Protein AF-A0A0N0DHB9-F1 (afdb_monomer)

Organism: Fusarium langsethiae (NCBI:txid179993)

Sequence (306 aa):
MSFEGLQERLTALQETTIQLKELIDRLGTLKFQPGSVPLSTDEESSESGELSAEITSTLRDGEEEHELLQEEVEFLRGAEHDKARLKEGAEKIGKELEGCRLSFRKARLAAKHSLAQAQRRERELLLTSFSQPASENNSLYPDDEKANRPQRHHHHHPQQQQSSLTEEDQQTVGASANVTNALQRTHDLIQAELARSEFAHETLTESSAALKQLNESYTDLDSMLASSKDLLGTLLRSQKSDTWYLQTAFYMLGVTLGWLLFRRLLYGPMWWLVWLPLRLMFGLGTSAGSVVMHAGSGSGKVEEAG

Mean predicted aligned error: 22.12 Å

Structure (mmCIF, N/CA/C/O backbone):
data_AF-A0A0N0DHB9-F1
#
_entry.id   AF-A0A0N0DHB9-F1
#
loop_
_atom_site.group_PDB
_atom_site.id
_atom_site.type_symbol
_atom_site.label_atom_id
_atom_site.label_alt_id
_atom_site.label_comp_id
_atom_site.label_asym_id
_atom_site.label_entity_id
_atom_site.label_seq_id
_atom_site.pdbx_PDB_ins_code
_atom_site.Cartn_x
_atom_site.Cartn_y
_atom_site.Cartn_z
_atom_site.occupancy
_atom_site.B_iso_or_equiv
_atom_site.auth_seq_id
_atom_site.auth_comp_id
_atom_site.auth_asym_id
_atom_site.auth_atom_id
_atom_site.pdbx_PDB_model_num
ATOM 1 N N . MET A 1 1 ? 28.387 4.402 -15.880 1.00 60.59 1 MET A N 1
ATOM 2 C CA . MET A 1 1 ? 28.149 3.198 -15.062 1.00 60.59 1 MET A CA 1
ATOM 3 C C . MET A 1 1 ? 28.661 1.992 -15.830 1.00 60.59 1 MET A C 1
ATOM 5 O O . MET A 1 1 ? 28.456 1.947 -17.040 1.00 60.59 1 MET A O 1
ATOM 9 N N . SER A 1 2 ? 29.388 1.083 -15.181 1.00 79.94 2 SER A N 1
ATOM 10 C CA . SER A 1 2 ? 29.765 -0.200 -15.786 1.00 79.94 2 SER A CA 1
ATOM 11 C C . SER A 1 2 ? 28.549 -1.130 -15.819 1.00 79.94 2 SER A C 1
ATOM 13 O O . SER A 1 2 ? 27.649 -1.016 -14.991 1.00 79.94 2 SER A O 1
ATOM 15 N N . PHE A 1 3 ? 28.525 -2.052 -16.781 1.00 83.00 3 PHE A N 1
ATOM 16 C CA . PHE A 1 3 ? 27.493 -3.087 -16.887 1.00 83.00 3 PHE A CA 1
ATOM 17 C C . PHE A 1 3 ? 27.378 -3.931 -15.603 1.00 83.00 3 PHE A C 1
ATOM 19 O O . PHE A 1 3 ? 26.275 -4.204 -15.142 1.00 83.00 3 PHE A O 1
ATOM 26 N N . GLU A 1 4 ? 28.516 -4.262 -14.985 1.00 85.25 4 GLU A N 1
ATOM 27 C CA . GLU A 1 4 ? 28.583 -5.047 -13.745 1.00 85.25 4 GLU A CA 1
ATOM 28 C C . GLU A 1 4 ? 27.850 -4.372 -12.577 1.00 85.25 4 GLU A C 1
ATOM 30 O O . GLU A 1 4 ? 27.098 -5.036 -11.871 1.00 85.25 4 GLU A O 1
ATOM 35 N N . GLY A 1 5 ? 27.981 -3.049 -12.421 1.00 85.81 5 GLY A N 1
ATOM 36 C CA . GLY A 1 5 ? 27.294 -2.322 -11.347 1.00 85.81 5 GLY A CA 1
ATOM 37 C C . GLY A 1 5 ? 25.771 -2.290 -11.515 1.00 85.81 5 GLY A C 1
ATOM 38 O O . GLY A 1 5 ? 25.036 -2.298 -10.534 1.00 85.81 5 GLY A O 1
ATOM 39 N N . LEU A 1 6 ? 25.277 -2.304 -12.757 1.00 87.62 6 LEU A N 1
ATOM 40 C CA . LEU A 1 6 ? 23.838 -2.394 -13.024 1.00 87.62 6 LEU A CA 1
ATOM 41 C C . LEU A 1 6 ? 23.302 -3.806 -12.796 1.00 87.62 6 LEU A C 1
ATOM 43 O O . LEU A 1 6 ? 22.177 -3.973 -12.336 1.00 87.62 6 LEU A O 1
ATOM 47 N N . GLN A 1 7 ? 24.109 -4.823 -13.094 1.00 89.00 7 GLN A N 1
ATOM 48 C CA . GLN A 1 7 ? 23.758 -6.201 -12.788 1.00 89.00 7 GLN A CA 1
ATOM 49 C C . GLN A 1 7 ? 23.696 -6.438 -11.272 1.00 89.00 7 GLN A C 1
ATOM 51 O O . GLN A 1 7 ? 22.768 -7.093 -10.809 1.00 89.00 7 GLN A O 1
ATOM 56 N N . GLU A 1 8 ? 24.621 -5.858 -10.505 1.00 91.81 8 GLU A N 1
ATOM 57 C CA . GLU A 1 8 ? 24.610 -5.905 -9.038 1.00 91.81 8 GLU A CA 1
ATOM 58 C C . GLU A 1 8 ? 23.356 -5.233 -8.454 1.00 91.81 8 GLU A C 1
ATOM 60 O O . GLU A 1 8 ? 22.658 -5.837 -7.637 1.00 91.81 8 GLU A O 1
ATOM 65 N N . ARG A 1 9 ? 22.991 -4.040 -8.943 1.00 90.38 9 ARG A N 1
ATOM 66 C CA . ARG A 1 9 ? 21.741 -3.360 -8.552 1.00 90.38 9 ARG A CA 1
ATOM 67 C C . ARG A 1 9 ? 20.493 -4.160 -8.908 1.00 90.38 9 ARG A C 1
ATOM 69 O O . ARG A 1 9 ? 19.587 -4.274 -8.095 1.00 90.38 9 ARG A O 1
ATOM 76 N N . LEU A 1 10 ? 20.457 -4.780 -10.089 1.00 91.25 10 LEU A N 1
ATOM 77 C CA . LEU A 1 10 ? 19.355 -5.664 -10.472 1.00 91.25 10 LEU A CA 1
ATOM 78 C C . LEU A 1 10 ? 19.234 -6.841 -9.495 1.00 91.25 10 LEU A C 1
ATOM 80 O O . LEU A 1 10 ? 18.129 -7.171 -9.070 1.00 91.25 10 LEU A O 1
ATOM 84 N N . THR A 1 11 ? 20.354 -7.461 -9.110 1.00 92.88 11 THR A N 1
ATOM 85 C CA . THR A 1 11 ? 20.333 -8.558 -8.132 1.00 92.88 11 THR A CA 1
ATOM 86 C C . THR A 1 11 ? 19.913 -8.100 -6.739 1.00 92.88 11 THR A C 1
ATOM 88 O O . THR A 1 11 ? 19.136 -8.805 -6.099 1.00 92.88 11 THR A O 1
ATOM 91 N N . ALA A 1 12 ? 20.345 -6.913 -6.303 1.00 92.50 12 ALA A N 1
ATOM 92 C CA . ALA A 1 12 ? 19.915 -6.319 -5.041 1.00 92.50 12 ALA A CA 1
ATOM 93 C C . ALA A 1 12 ? 18.401 -6.055 -5.047 1.00 92.50 12 ALA A C 1
ATOM 95 O O . ALA A 1 12 ? 17.6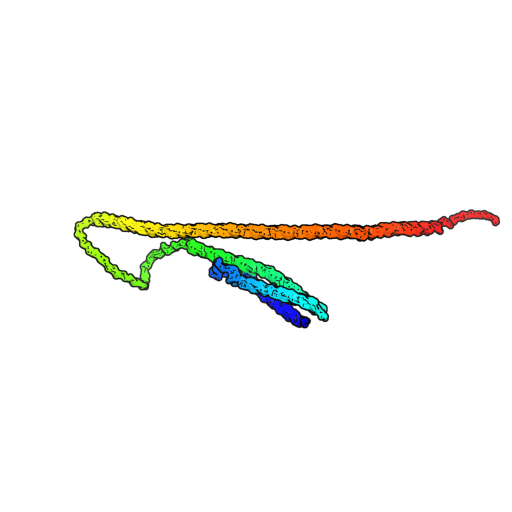94 -6.498 -4.146 1.00 92.50 12 ALA A O 1
ATOM 96 N N . LEU A 1 13 ? 17.876 -5.454 -6.118 1.00 92.06 13 LEU A N 1
ATOM 97 C CA . LEU A 1 13 ? 16.444 -5.207 -6.284 1.00 92.06 13 LEU A CA 1
ATOM 98 C C . LEU A 1 13 ? 15.623 -6.508 -6.351 1.00 92.06 13 LEU A C 1
ATOM 100 O O . LEU A 1 13 ? 14.488 -6.592 -5.876 1.00 92.06 13 LEU A O 1
ATOM 104 N N . GLN A 1 14 ? 16.187 -7.566 -6.933 1.00 94.38 14 GLN A N 1
ATOM 105 C CA . GLN A 1 14 ? 15.560 -8.883 -6.916 1.00 94.38 14 GLN A CA 1
ATOM 106 C C . GLN A 1 14 ? 15.496 -9.453 -5.489 1.00 94.38 14 GLN A C 1
ATOM 108 O O . GLN A 1 14 ? 14.479 -10.040 -5.114 1.00 94.38 14 GLN A O 1
ATOM 113 N N . GLU A 1 15 ? 16.551 -9.286 -4.693 1.00 93.94 15 GLU A N 1
ATOM 114 C CA . GLU A 1 15 ? 16.588 -9.716 -3.295 1.00 93.94 15 GLU A CA 1
ATOM 115 C C . GLU A 1 15 ? 15.568 -8.952 -2.440 1.00 93.94 15 GLU A C 1
ATOM 117 O O . GLU A 1 15 ? 14.778 -9.582 -1.731 1.00 93.94 15 GLU A O 1
ATOM 122 N N . THR A 1 16 ? 15.490 -7.625 -2.577 1.00 92.94 16 THR A N 1
ATOM 123 C CA . THR A 1 16 ? 14.485 -6.810 -1.869 1.00 92.94 16 THR A CA 1
ATOM 124 C C . THR A 1 16 ? 13.062 -7.204 -2.268 1.00 92.94 16 THR A C 1
ATOM 126 O O . THR A 1 16 ? 12.185 -7.313 -1.413 1.00 92.94 16 THR A O 1
ATOM 129 N N . THR A 1 17 ? 12.825 -7.539 -3.541 1.00 93.62 17 THR A N 1
ATOM 130 C CA . THR A 1 17 ? 11.521 -8.038 -4.015 1.00 93.62 17 THR A CA 1
ATOM 131 C C . THR A 1 17 ? 11.148 -9.391 -3.390 1.00 93.62 17 THR A C 1
ATOM 133 O O . THR A 1 17 ? 9.967 -9.662 -3.158 1.00 93.62 17 THR A O 1
ATOM 136 N N . ILE A 1 18 ? 12.122 -10.263 -3.102 1.00 94.56 18 ILE A N 1
ATOM 137 C CA . ILE A 1 18 ? 11.884 -11.537 -2.402 1.00 94.56 18 ILE A CA 1
ATOM 138 C C . ILE A 1 18 ? 11.525 -11.278 -0.936 1.00 94.56 18 ILE A C 1
ATOM 140 O O . ILE A 1 18 ? 10.516 -11.805 -0.466 1.00 94.56 18 ILE A O 1
ATOM 144 N N . GLN A 1 19 ? 12.292 -10.427 -0.250 1.00 93.12 19 GLN A N 1
ATOM 145 C CA . GLN A 1 19 ? 12.015 -10.026 1.134 1.00 93.12 19 GLN A CA 1
ATOM 146 C C . GLN A 1 19 ? 10.621 -9.388 1.257 1.00 93.12 19 GLN A C 1
ATOM 148 O O . GLN A 1 19 ? 9.842 -9.735 2.143 1.00 93.12 19 GLN A O 1
ATOM 153 N N . LEU A 1 20 ? 10.245 -8.535 0.300 1.00 94.06 20 LEU A N 1
ATOM 154 C CA . LEU A 1 20 ? 8.924 -7.914 0.239 1.00 94.06 20 LEU A CA 1
ATOM 155 C C . LEU A 1 20 ? 7.795 -8.952 0.147 1.00 94.06 20 LEU A C 1
ATOM 157 O O . LEU A 1 20 ? 6.774 -8.823 0.823 1.00 94.06 20 LEU A O 1
ATOM 161 N N . LYS A 1 21 ? 7.965 -10.003 -0.666 1.00 94.31 21 LYS A N 1
ATOM 162 C CA . LYS A 1 21 ? 6.975 -11.089 -0.783 1.00 94.31 21 LYS A CA 1
ATOM 163 C C . LYS A 1 21 ? 6.808 -11.846 0.533 1.00 94.31 21 LYS A C 1
ATOM 165 O O . LYS A 1 21 ? 5.677 -12.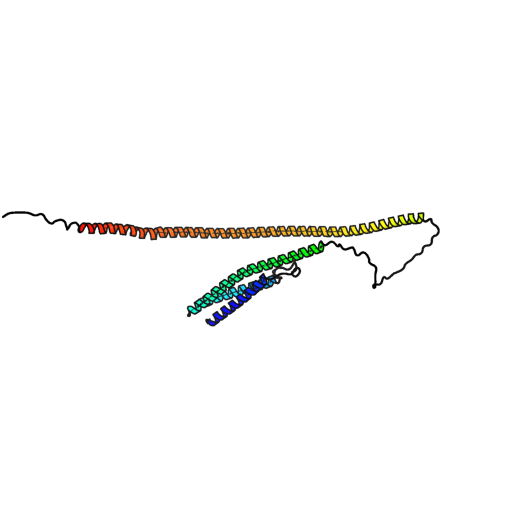175 0.885 1.00 94.31 21 LYS A O 1
ATOM 170 N N . GLU A 1 22 ? 7.898 -12.095 1.254 1.00 94.81 22 GLU A N 1
ATOM 171 C CA . GLU A 1 22 ? 7.863 -12.742 2.569 1.00 94.81 22 GLU A CA 1
ATOM 172 C C . GLU A 1 22 ? 7.115 -11.884 3.599 1.00 94.81 22 GLU A C 1
ATOM 174 O O . GLU A 1 22 ? 6.225 -12.384 4.287 1.00 94.81 22 GLU A O 1
ATOM 179 N N . LEU A 1 23 ? 7.396 -10.578 3.652 1.00 92.94 23 LEU A N 1
ATOM 180 C CA . LEU A 1 23 ? 6.681 -9.651 4.533 1.00 92.94 23 LEU A CA 1
ATOM 181 C C . LEU A 1 23 ? 5.181 -9.593 4.209 1.00 92.94 23 LEU A C 1
ATOM 183 O O . LEU A 1 23 ? 4.345 -9.608 5.116 1.00 92.94 23 LEU A O 1
ATOM 187 N N . ILE A 1 24 ? 4.817 -9.580 2.923 1.00 93.88 24 ILE A N 1
ATOM 188 C CA . ILE A 1 24 ? 3.414 -9.601 2.487 1.00 93.88 24 ILE A CA 1
ATOM 189 C C . ILE A 1 24 ? 2.718 -10.900 2.912 1.00 93.88 24 ILE A C 1
ATOM 191 O O . ILE A 1 24 ? 1.576 -10.853 3.379 1.00 93.88 24 ILE A O 1
ATOM 195 N N . ASP A 1 25 ? 3.377 -12.051 2.770 1.00 94.44 25 ASP A N 1
ATOM 196 C CA . ASP A 1 25 ? 2.813 -13.336 3.194 1.00 94.44 25 ASP A CA 1
ATOM 197 C C . ASP A 1 25 ? 2.664 -13.408 4.720 1.00 94.44 25 ASP A C 1
ATOM 199 O O . ASP A 1 25 ? 1.623 -13.827 5.235 1.00 94.44 25 ASP A O 1
ATOM 203 N N . ARG A 1 26 ? 3.644 -12.878 5.460 1.00 93.38 26 ARG A N 1
ATOM 204 C CA . ARG A 1 26 ? 3.574 -12.736 6.917 1.00 93.38 26 ARG A CA 1
ATOM 205 C C . ARG A 1 26 ? 2.403 -11.853 7.349 1.00 93.38 26 ARG A C 1
ATOM 207 O O . ARG A 1 26 ? 1.680 -12.217 8.274 1.00 93.38 26 ARG A O 1
ATOM 214 N N . LEU A 1 27 ? 2.164 -10.733 6.665 1.00 91.19 27 LEU A N 1
ATOM 215 C CA . LEU A 1 27 ? 1.010 -9.871 6.936 1.00 91.19 27 LEU A CA 1
ATOM 216 C C . LEU A 1 27 ? -0.311 -10.595 6.635 1.00 91.19 27 LEU A C 1
ATOM 218 O O . LEU A 1 27 ? -1.271 -10.480 7.394 1.00 91.19 27 LEU A O 1
ATOM 222 N N . GLY A 1 28 ? -0.366 -11.359 5.542 1.00 89.50 28 GLY A N 1
ATOM 223 C CA . GLY A 1 28 ? -1.562 -12.100 5.139 1.00 89.50 28 GLY A CA 1
ATOM 224 C C . GLY A 1 28 ? -1.894 -13.291 6.045 1.00 89.50 28 GLY A C 1
ATOM 225 O O . GLY A 1 28 ? -3.068 -13.629 6.207 1.00 89.50 28 GLY A O 1
ATOM 226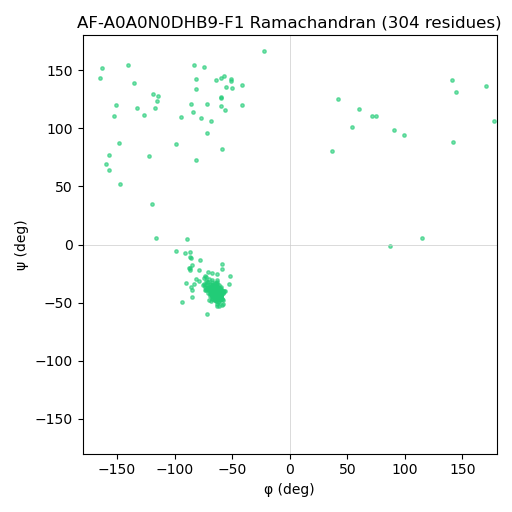 N N . THR A 1 29 ? -0.883 -13.914 6.651 1.00 90.94 29 THR A N 1
ATOM 227 C CA . THR A 1 29 ? -1.032 -15.059 7.566 1.00 90.94 29 THR A CA 1
ATOM 228 C C . THR A 1 29 ? -1.183 -14.656 9.036 1.00 90.94 29 THR A C 1
ATOM 230 O O . THR A 1 29 ? -1.504 -15.510 9.870 1.00 90.94 29 THR A O 1
ATOM 233 N N . LEU A 1 30 ? -1.025 -13.367 9.357 1.00 86.00 30 LEU A N 1
ATOM 234 C CA . LEU A 1 30 ? -1.138 -12.822 10.707 1.00 86.00 30 LEU A CA 1
ATOM 235 C C . LEU A 1 30 ? -2.537 -13.074 11.303 1.00 86.00 30 LEU A C 1
ATOM 237 O O . LEU A 1 30 ? -3.568 -12.608 10.798 1.00 86.00 30 LEU A O 1
ATOM 241 N N . LYS A 1 31 ? -2.576 -13.815 12.416 1.00 83.25 31 LYS A N 1
ATOM 242 C CA . LYS A 1 31 ? -3.792 -14.080 13.191 1.00 83.25 31 LYS A CA 1
ATOM 243 C C . LYS A 1 31 ? -3.679 -13.451 14.568 1.00 83.25 31 LYS A C 1
ATOM 245 O O . LYS A 1 31 ? -2.789 -13.795 15.336 1.00 83.25 31 LYS A O 1
ATOM 250 N N . PHE A 1 32 ? -4.642 -12.602 14.893 1.00 81.38 32 PHE A N 1
ATOM 251 C CA . PHE A 1 32 ? -4.758 -11.998 16.212 1.00 81.38 32 PHE A CA 1
ATOM 252 C C . PHE A 1 32 ? -5.429 -12.964 17.187 1.00 81.38 32 PHE A C 1
ATOM 254 O O . PHE A 1 32 ? -6.451 -13.580 16.861 1.00 81.38 32 PHE A O 1
ATOM 261 N N . GLN A 1 33 ? -4.851 -13.105 18.379 1.00 75.50 33 GLN A N 1
ATOM 262 C CA . GLN A 1 33 ? -5.479 -13.847 19.468 1.00 75.50 33 GLN A CA 1
ATOM 263 C C . GLN A 1 33 ? -6.500 -12.937 20.173 1.00 75.50 33 GLN A C 1
ATOM 265 O O . GLN A 1 33 ? -6.266 -11.735 20.303 1.00 75.50 33 GLN A O 1
ATOM 270 N N . PRO A 1 34 ? -7.657 -13.466 20.609 1.00 62.88 34 PRO A N 1
ATOM 271 C CA . PRO A 1 34 ? -8.627 -12.668 21.356 1.00 62.88 34 PRO A CA 1
ATOM 272 C C . PRO A 1 34 ? -7.973 -12.128 22.640 1.00 62.88 34 PRO A C 1
ATOM 274 O O . PRO A 1 34 ? -7.378 -12.898 23.392 1.00 62.88 34 PRO A O 1
ATOM 277 N N . GLY A 1 35 ? -8.052 -10.811 22.860 1.00 62.88 35 GLY A N 1
ATOM 278 C CA . GLY A 1 35 ? -7.430 -10.122 23.997 1.00 62.88 35 GLY A CA 1
ATOM 279 C C . GLY A 1 35 ? -5.972 -9.673 23.805 1.00 62.88 35 GLY A C 1
ATOM 280 O O . GLY A 1 35 ? -5.425 -9.051 24.711 1.00 62.88 35 GLY A O 1
ATOM 281 N N . SER A 1 36 ? -5.326 -9.941 22.658 1.00 64.81 36 SER A N 1
ATOM 282 C CA . SER A 1 36 ? -3.961 -9.447 22.376 1.00 64.81 36 SER A CA 1
ATOM 283 C C . SER A 1 36 ? -3.925 -8.037 21.775 1.00 64.81 36 SER A C 1
ATOM 285 O O . SER A 1 36 ? -2.857 -7.443 21.677 1.00 64.81 36 SER A O 1
ATOM 287 N N . VAL A 1 37 ? -5.076 -7.509 21.352 1.00 60.53 37 VAL A N 1
ATOM 288 C CA . VAL A 1 37 ? -5.210 -6.179 20.745 1.00 60.53 37 VAL A CA 1
ATOM 289 C C . VAL A 1 37 ? -6.279 -5.411 21.523 1.00 60.53 37 VAL A C 1
ATOM 291 O O . VAL A 1 37 ? -7.445 -5.799 21.455 1.00 60.53 37 VAL A O 1
ATOM 294 N N . PRO A 1 38 ? -5.918 -4.353 22.269 1.00 60.50 38 PRO A N 1
ATOM 295 C CA . PRO A 1 38 ? -6.886 -3.496 22.945 1.00 60.50 38 PRO A CA 1
ATOM 296 C C . PRO A 1 38 ? -7.986 -3.018 21.984 1.00 60.50 38 PRO A C 1
ATOM 298 O O . PRO A 1 38 ? -7.707 -2.632 20.850 1.00 60.50 38 PRO A O 1
ATOM 301 N N . LEU A 1 39 ? -9.248 -2.954 22.424 1.00 58.78 39 LEU A N 1
ATOM 302 C CA . LEU A 1 39 ? -10.328 -2.410 21.579 1.00 58.78 39 LEU A CA 1
ATOM 303 C C . LEU A 1 39 ? -10.087 -0.951 21.136 1.00 58.78 39 LEU A C 1
ATOM 305 O O . LEU A 1 39 ? -10.731 -0.493 20.195 1.00 58.78 39 LEU A O 1
ATOM 309 N N . SER A 1 40 ? -9.175 -0.247 21.811 1.00 57.91 40 SER A N 1
ATOM 310 C CA . SER A 1 40 ? -8.810 1.150 21.570 1.00 57.91 40 SER A CA 1
ATOM 311 C C . SER A 1 40 ? -7.536 1.337 20.742 1.00 57.91 40 SER A C 1
ATOM 313 O O . SER A 1 40 ? -7.188 2.480 20.466 1.00 57.91 40 SER A O 1
ATOM 315 N N . THR A 1 41 ? -6.791 0.276 20.403 1.00 58.72 41 THR A N 1
ATOM 316 C CA . THR A 1 41 ? -5.583 0.446 19.580 1.00 58.72 41 THR A CA 1
ATOM 317 C C . THR A 1 41 ? -5.973 0.788 18.153 1.00 58.72 41 THR A C 1
ATOM 319 O O . THR A 1 41 ? -6.644 0.003 17.479 1.00 58.72 41 THR A O 1
ATOM 322 N N . ASP A 1 42 ? -5.512 1.949 17.697 1.00 62.94 42 ASP A N 1
ATOM 323 C CA . ASP A 1 42 ? -5.556 2.324 16.293 1.00 62.94 42 ASP A CA 1
ATOM 324 C C . ASP A 1 42 ? -4.817 1.271 15.456 1.00 62.94 42 ASP A C 1
ATOM 326 O O . ASP A 1 42 ? -3.810 0.696 15.885 1.00 62.94 42 ASP A O 1
ATOM 330 N N . GLU A 1 43 ? -5.305 1.004 14.242 1.00 64.06 43 GLU A N 1
ATOM 331 C CA . GLU A 1 43 ? -4.720 -0.029 13.371 1.00 64.06 43 GLU A CA 1
ATOM 332 C C . GLU A 1 43 ? -3.237 0.216 13.049 1.00 64.06 43 GLU A C 1
ATOM 334 O O . GLU A 1 43 ? -2.521 -0.723 12.708 1.00 64.06 43 GLU A O 1
ATOM 339 N N . GLU A 1 44 ? -2.781 1.461 13.184 1.00 65.31 44 GLU A N 1
ATOM 340 C CA . GLU A 1 44 ? -1.398 1.902 12.990 1.00 65.31 44 GLU A CA 1
ATOM 341 C C . GLU A 1 44 ? -0.467 1.489 14.143 1.00 65.31 44 GLU A C 1
ATOM 343 O O . GLU A 1 44 ? 0.705 1.224 13.910 1.00 65.31 44 GLU A O 1
ATOM 348 N N . SER A 1 45 ? -0.999 1.343 15.362 1.00 70.00 45 SER A N 1
ATOM 349 C CA . SER A 1 45 ? -0.261 0.868 16.546 1.00 70.00 45 SER A CA 1
ATOM 350 C C . SER A 1 45 ? -0.238 -0.661 16.667 1.00 70.00 45 SER A C 1
ATOM 352 O O . SER A 1 45 ? 0.376 -1.201 17.585 1.00 70.00 45 SER A O 1
ATOM 354 N N . SER A 1 46 ? -0.971 -1.370 15.809 1.00 78.38 46 SER A N 1
ATOM 355 C CA . SER A 1 46 ? -1.013 -2.832 15.829 1.00 78.38 46 SER A CA 1
ATOM 356 C C . SER A 1 46 ? 0.185 -3.413 15.074 1.00 78.38 46 SER A C 1
ATOM 358 O O . SER A 1 46 ? 0.662 -2.806 14.119 1.00 78.38 46 SER A O 1
ATOM 360 N N . GLU A 1 47 ? 0.602 -4.639 15.402 1.00 83.25 47 GLU A N 1
ATOM 361 C CA . GLU A 1 47 ? 1.681 -5.352 14.688 1.00 83.25 47 GLU A CA 1
ATOM 362 C C . GLU A 1 47 ? 1.444 -5.408 13.162 1.00 83.25 47 GLU A C 1
ATOM 364 O O . GLU A 1 47 ? 2.375 -5.323 12.364 1.00 83.25 47 GLU A O 1
ATOM 369 N N . SER A 1 48 ? 0.181 -5.495 12.722 1.00 84.56 48 SER A N 1
ATOM 370 C CA . SER A 1 48 ? -0.171 -5.400 11.298 1.00 84.56 48 SER A CA 1
ATOM 371 C C . SER A 1 48 ? 0.065 -4.023 10.690 1.00 84.56 48 SER A C 1
ATOM 373 O O . SER A 1 48 ? 0.315 -3.936 9.489 1.00 84.56 48 SER A O 1
ATOM 375 N N . GLY A 1 49 ? -0.095 -2.959 11.477 1.00 86.62 49 GLY A N 1
ATOM 376 C CA . GLY A 1 49 ? 0.138 -1.575 11.076 1.00 86.62 49 GLY A CA 1
ATOM 377 C C . GLY A 1 49 ? 1.618 -1.319 10.845 1.00 86.62 49 GLY A C 1
ATOM 378 O O . GLY A 1 49 ? 1.981 -0.862 9.764 1.00 86.62 49 GLY A O 1
ATOM 379 N N . GLU A 1 50 ? 2.460 -1.735 11.792 1.00 88.25 50 GLU A N 1
ATOM 380 C CA . GLU A 1 50 ? 3.922 -1.667 11.679 1.00 88.25 50 GLU A CA 1
ATOM 381 C C . GLU A 1 50 ? 4.427 -2.436 10.450 1.00 88.25 50 GLU A C 1
ATOM 383 O O . GLU A 1 50 ? 5.097 -1.859 9.593 1.00 88.25 50 GLU A O 1
ATOM 388 N N . LEU A 1 51 ? 4.005 -3.698 10.286 1.00 90.00 51 LEU A N 1
ATOM 389 C CA . LEU A 1 51 ? 4.342 -4.504 9.105 1.00 90.00 51 LEU A CA 1
ATOM 390 C C . LEU A 1 51 ? 3.841 -3.858 7.806 1.00 90.00 51 LEU A C 1
ATOM 392 O O . LEU A 1 51 ? 4.516 -3.899 6.782 1.00 90.00 51 LEU A O 1
ATOM 396 N N . SER A 1 52 ? 2.654 -3.246 7.823 1.00 90.69 52 SER A N 1
ATOM 397 C CA . SER A 1 52 ? 2.121 -2.552 6.646 1.00 90.69 52 SER A CA 1
ATOM 398 C C . SER A 1 52 ? 2.920 -1.295 6.301 1.00 90.69 52 SER A C 1
ATOM 400 O O . SER A 1 52 ? 3.085 -0.999 5.116 1.00 90.69 52 SER A O 1
ATOM 402 N N . ALA A 1 53 ? 3.393 -0.553 7.304 1.00 91.38 53 ALA A N 1
ATOM 403 C CA . ALA A 1 53 ? 4.223 0.631 7.115 1.00 91.38 53 ALA A CA 1
ATOM 404 C C . ALA A 1 53 ? 5.597 0.249 6.548 1.00 91.38 53 ALA A C 1
ATOM 406 O O . ALA A 1 53 ? 6.029 0.849 5.564 1.00 91.38 53 ALA A O 1
ATOM 407 N N . GLU A 1 54 ? 6.218 -0.804 7.088 1.00 92.44 54 GLU A N 1
ATOM 408 C CA . GLU A 1 54 ? 7.480 -1.358 6.587 1.00 92.44 54 GLU A CA 1
ATOM 409 C C . GLU A 1 54 ? 7.347 -1.802 5.124 1.00 92.44 54 GLU A C 1
ATOM 411 O O . GLU A 1 54 ? 8.073 -1.305 4.267 1.00 92.44 54 GLU A O 1
ATOM 416 N N . ILE A 1 55 ? 6.337 -2.621 4.801 1.00 93.44 55 ILE A N 1
ATOM 417 C CA . ILE A 1 55 ? 6.067 -3.064 3.421 1.00 93.44 55 ILE A CA 1
ATOM 418 C C . ILE A 1 55 ? 5.852 -1.872 2.483 1.00 93.44 55 ILE A C 1
ATOM 420 O O . ILE A 1 55 ? 6.316 -1.895 1.346 1.00 93.44 55 ILE A O 1
ATOM 424 N N . THR A 1 56 ? 5.146 -0.831 2.933 1.00 93.50 56 THR A N 1
ATOM 425 C CA . THR A 1 56 ? 4.888 0.355 2.103 1.00 93.50 56 THR A CA 1
ATOM 426 C C . THR A 1 56 ? 6.173 1.140 1.837 1.00 93.50 56 THR A C 1
ATOM 428 O O . THR A 1 56 ? 6.371 1.582 0.707 1.00 93.50 56 THR A O 1
ATOM 431 N N . SER A 1 57 ? 7.051 1.284 2.838 1.00 92.69 57 SER A N 1
ATOM 432 C CA . SER A 1 57 ? 8.363 1.919 2.659 1.00 92.69 57 SER A CA 1
ATOM 433 C C . SER A 1 57 ? 9.222 1.116 1.688 1.00 92.69 57 SER A C 1
ATOM 435 O O . SER A 1 57 ? 9.643 1.656 0.673 1.00 92.69 57 SER A O 1
ATOM 437 N N . THR A 1 58 ? 9.397 -0.188 1.927 1.00 90.69 58 THR A N 1
ATOM 438 C CA . THR A 1 58 ? 10.230 -1.055 1.080 1.00 90.69 58 THR A CA 1
ATOM 439 C C . THR A 1 58 ? 9.707 -1.146 -0.354 1.00 90.69 58 THR A C 1
ATOM 441 O O . THR A 1 58 ? 10.494 -1.173 -1.295 1.00 90.69 58 THR A O 1
ATOM 444 N N . LEU A 1 59 ? 8.384 -1.167 -0.547 1.00 93.75 59 LEU A N 1
ATOM 445 C CA . LEU A 1 59 ? 7.774 -1.139 -1.876 1.00 93.75 59 LEU A CA 1
ATOM 446 C C . LEU A 1 59 ? 8.088 0.172 -2.607 1.00 93.75 59 LEU A C 1
ATOM 448 O O . LEU A 1 59 ? 8.428 0.135 -3.784 1.00 93.75 59 LEU A O 1
ATOM 452 N N . ARG A 1 60 ? 7.983 1.316 -1.921 1.00 93.44 60 ARG A N 1
ATOM 453 C CA . ARG A 1 60 ? 8.307 2.617 -2.513 1.00 93.44 60 ARG A CA 1
ATOM 454 C C . ARG A 1 60 ? 9.788 2.703 -2.871 1.00 93.44 60 ARG A C 1
ATOM 456 O O . ARG A 1 60 ? 10.107 3.059 -3.997 1.00 93.44 60 ARG A 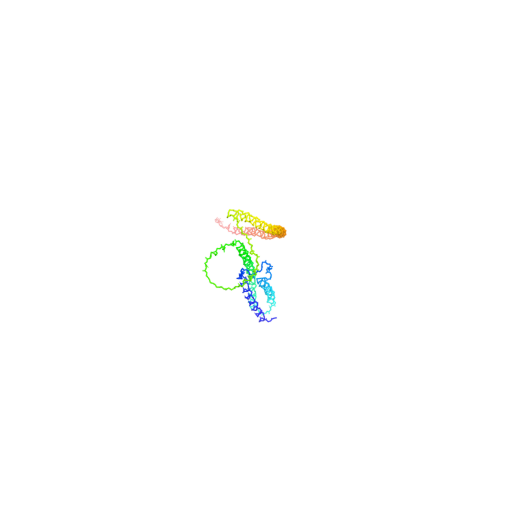O 1
ATOM 463 N N . ASP A 1 61 ? 10.662 2.329 -1.944 1.00 91.12 61 ASP A N 1
ATOM 464 C CA . ASP A 1 61 ? 12.110 2.385 -2.150 1.00 91.12 61 ASP A CA 1
ATOM 465 C C . ASP A 1 61 ? 12.533 1.451 -3.309 1.00 91.12 61 ASP A C 1
ATOM 467 O O . ASP A 1 61 ? 13.355 1.821 -4.144 1.00 91.12 61 ASP A O 1
ATOM 471 N N . GLY A 1 62 ? 11.902 0.274 -3.433 1.00 92.44 62 GLY A N 1
ATOM 472 C CA . GLY A 1 62 ? 12.109 -0.637 -4.564 1.00 92.44 62 GLY A CA 1
ATOM 473 C C . GLY A 1 62 ? 11.553 -0.124 -5.902 1.00 92.44 62 GLY A C 1
ATOM 474 O O . GLY A 1 62 ? 12.154 -0.370 -6.945 1.00 92.44 62 GLY A O 1
ATOM 475 N N . GLU A 1 63 ? 10.429 0.599 -5.903 1.00 91.94 63 GLU A N 1
ATOM 476 C CA . GLU A 1 63 ? 9.899 1.261 -7.108 1.00 91.94 63 GLU A CA 1
ATOM 477 C C . GLU A 1 63 ? 10.825 2.393 -7.584 1.00 91.94 63 GLU A C 1
ATOM 479 O O . GLU A 1 63 ? 11.105 2.486 -8.778 1.00 91.94 63 GLU A O 1
ATOM 484 N N . GLU A 1 64 ? 11.356 3.200 -6.661 1.00 93.38 64 GLU A N 1
ATOM 485 C CA . GLU A 1 64 ? 12.330 4.258 -6.966 1.00 93.38 64 GLU A CA 1
ATOM 486 C C . GLU A 1 64 ? 13.637 3.674 -7.540 1.00 93.38 64 GLU A C 1
ATOM 488 O O . GLU A 1 64 ? 14.172 4.179 -8.530 1.00 93.38 64 GLU A O 1
ATOM 493 N N . GLU A 1 65 ? 14.141 2.573 -6.969 1.00 92.00 65 GLU A N 1
ATOM 494 C CA . GLU A 1 65 ? 15.331 1.883 -7.482 1.00 92.00 65 GLU A CA 1
ATOM 495 C C . GLU A 1 65 ? 15.081 1.229 -8.852 1.00 92.00 65 GLU A C 1
ATOM 497 O O . GLU A 1 65 ? 15.960 1.250 -9.718 1.00 92.00 65 GLU A O 1
ATOM 502 N N . HIS A 1 66 ? 13.879 0.691 -9.085 1.00 94.12 66 HIS A N 1
ATOM 503 C CA . HIS A 1 66 ? 13.476 0.154 -10.386 1.00 94.12 66 HIS A CA 1
ATOM 504 C C . HIS A 1 66 ? 13.442 1.234 -11.473 1.00 94.12 66 HIS A C 1
ATOM 506 O O . HIS A 1 66 ? 13.989 1.011 -12.556 1.00 94.12 66 HIS A O 1
ATOM 512 N N . GLU A 1 67 ? 12.855 2.399 -11.179 1.00 93.12 67 GLU A N 1
ATOM 513 C CA . GLU A 1 67 ? 12.795 3.541 -12.101 1.00 93.12 67 GLU A CA 1
ATOM 514 C C . GLU A 1 67 ? 14.205 4.027 -12.458 1.00 93.12 67 GLU A C 1
ATOM 516 O O . GLU A 1 67 ? 14.548 4.129 -13.640 1.00 93.12 67 GLU A O 1
ATOM 521 N N . LEU A 1 68 ? 15.069 4.200 -11.451 1.00 90.69 68 LEU A N 1
ATOM 522 C CA . LEU A 1 68 ? 16.468 4.577 -11.653 1.00 90.69 68 LEU A CA 1
ATOM 523 C C . LEU A 1 68 ? 17.212 3.552 -12.525 1.00 90.69 68 LEU A C 1
ATOM 525 O O . LEU A 1 68 ? 17.918 3.918 -13.467 1.00 90.69 68 LEU A O 1
ATOM 529 N N . LEU A 1 69 ? 17.049 2.257 -12.235 1.00 90.56 69 LEU A N 1
ATOM 530 C CA . LEU A 1 69 ? 17.685 1.181 -12.993 1.00 90.56 69 LEU A CA 1
ATOM 531 C C . LEU A 1 69 ? 17.200 1.171 -14.450 1.00 90.56 69 LEU A C 1
ATOM 533 O O . LEU A 1 69 ? 17.999 0.965 -15.366 1.00 90.56 69 LEU A O 1
ATOM 537 N N . GLN A 1 70 ? 15.910 1.417 -14.685 1.00 91.31 70 GLN A N 1
ATOM 538 C CA . GLN A 1 70 ? 15.338 1.480 -16.025 1.00 91.31 70 GLN A CA 1
ATOM 539 C C . GLN A 1 70 ? 15.923 2.644 -16.839 1.00 91.31 70 GLN A C 1
ATOM 541 O O . GLN A 1 70 ? 16.312 2.437 -17.994 1.00 91.31 70 GLN A O 1
ATOM 546 N N . GLU A 1 71 ? 16.057 3.828 -16.237 1.00 90.25 71 GLU A N 1
ATOM 547 C CA . GLU A 1 71 ? 16.714 4.978 -16.866 1.00 90.25 71 GLU A CA 1
ATOM 548 C C . GLU A 1 71 ? 18.189 4.681 -17.169 1.00 90.25 71 GLU A C 1
ATOM 550 O O . GLU A 1 71 ? 18.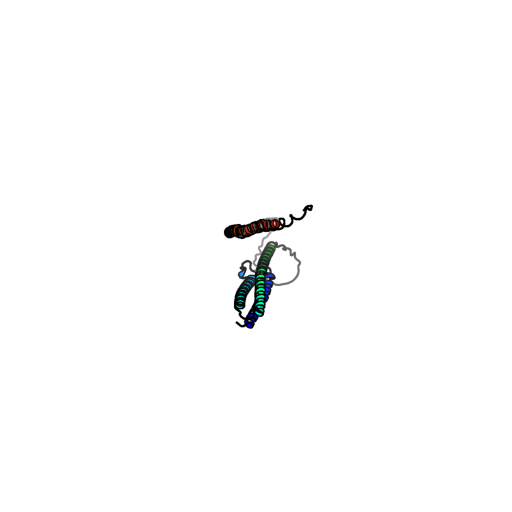653 4.855 -18.299 1.00 90.25 71 GLU A O 1
ATOM 555 N N . GLU A 1 72 ? 18.944 4.169 -16.194 1.00 88.81 72 GLU A N 1
ATOM 556 C CA . GLU A 1 72 ? 20.370 3.879 -16.365 1.00 88.81 72 GLU A CA 1
ATOM 557 C C . GLU A 1 72 ? 20.624 2.827 -17.462 1.00 88.81 72 GLU A C 1
ATOM 559 O O . GLU A 1 72 ? 21.565 2.968 -18.254 1.00 88.81 72 GLU A O 1
ATOM 564 N N . VAL A 1 73 ? 19.760 1.809 -17.570 1.00 88.56 73 VAL A N 1
ATOM 565 C CA . VAL A 1 73 ? 19.779 0.821 -18.662 1.00 88.56 73 VAL A CA 1
ATOM 566 C C . VAL A 1 73 ? 19.505 1.487 -20.011 1.00 88.56 73 VAL A C 1
ATOM 568 O O . VAL A 1 73 ? 20.135 1.133 -21.014 1.00 88.56 73 VAL A O 1
ATOM 571 N N . GLU A 1 74 ? 18.600 2.463 -20.072 1.00 86.94 74 GLU A N 1
ATOM 572 C CA . GLU A 1 74 ? 18.295 3.199 -21.298 1.00 86.94 74 GLU A CA 1
ATOM 573 C C . GLU A 1 74 ? 19.490 4.040 -21.779 1.00 86.94 74 GLU A C 1
ATOM 575 O O . GLU A 1 74 ? 19.797 4.028 -22.980 1.00 86.94 74 GLU A O 1
ATOM 580 N N . PHE A 1 75 ? 20.240 4.656 -20.859 1.00 85.81 75 PHE A N 1
ATOM 581 C CA . PHE A 1 75 ? 21.433 5.460 -21.158 1.00 85.81 75 PHE A CA 1
ATOM 582 C C . PHE A 1 75 ? 22.704 4.650 -21.468 1.00 85.81 75 PHE A C 1
ATOM 584 O O . PHE A 1 75 ? 23.665 5.210 -22.009 1.00 85.81 75 PHE A O 1
ATOM 591 N N . LEU A 1 76 ? 22.738 3.339 -21.198 1.00 82.56 76 LEU A N 1
ATOM 592 C CA . LEU A 1 76 ? 23.866 2.490 -21.594 1.00 82.56 76 LEU A CA 1
ATOM 593 C C . LEU A 1 76 ? 24.067 2.490 -23.121 1.00 82.56 76 LEU A C 1
ATOM 595 O O . LEU A 1 76 ? 23.164 2.152 -23.900 1.00 82.56 76 LEU A O 1
ATOM 599 N N . ARG A 1 77 ? 25.294 2.814 -23.550 1.00 77.50 77 ARG A N 1
ATOM 600 C CA . ARG A 1 77 ? 25.745 2.829 -24.951 1.00 77.50 77 ARG A CA 1
ATOM 601 C C . ARG A 1 77 ? 26.815 1.749 -25.159 1.00 77.50 77 ARG A C 1
ATOM 603 O O . ARG A 1 77 ? 27.814 1.754 -24.450 1.00 77.50 77 ARG A O 1
ATOM 610 N N . GLY A 1 78 ? 26.645 0.878 -26.162 1.00 69.44 78 GLY A N 1
ATOM 611 C CA . GLY A 1 78 ? 27.742 0.042 -26.685 1.00 69.44 78 GLY A CA 1
ATOM 612 C C . GLY A 1 78 ? 27.654 -1.483 -26.525 1.00 69.44 78 GLY A C 1
ATOM 613 O O . GLY A 1 78 ? 28.598 -2.151 -26.925 1.00 69.44 78 GLY A O 1
ATOM 614 N N . ALA A 1 79 ? 26.555 -2.057 -26.024 1.00 72.62 79 ALA A N 1
ATOM 615 C CA . ALA A 1 79 ? 26.357 -3.514 -25.989 1.00 72.62 79 ALA A CA 1
ATOM 616 C C . ALA A 1 79 ? 24.864 -3.865 -26.122 1.00 72.62 79 ALA A C 1
ATOM 618 O O . ALA A 1 79 ? 24.155 -3.963 -25.125 1.00 72.62 79 ALA A O 1
ATOM 619 N N . GLU A 1 80 ? 24.358 -4.002 -27.354 1.00 81.38 80 GLU A N 1
ATOM 620 C CA . GLU A 1 80 ? 22.916 -4.200 -27.604 1.00 81.38 80 GLU A CA 1
ATOM 621 C C . GLU A 1 80 ? 22.362 -5.480 -26.964 1.00 81.38 80 GLU A C 1
ATOM 623 O O . GLU A 1 80 ? 21.278 -5.451 -26.387 1.00 81.38 80 GLU A O 1
ATOM 628 N N . HIS A 1 81 ? 23.111 -6.586 -27.009 1.00 82.94 81 HIS A N 1
ATOM 629 C CA . HIS A 1 81 ? 22.674 -7.863 -26.435 1.00 82.94 81 HIS A CA 1
ATOM 630 C C . HIS A 1 81 ? 22.621 -7.844 -24.904 1.00 82.94 81 HIS A C 1
ATOM 632 O O . HIS A 1 81 ? 21.642 -8.300 -24.314 1.00 82.94 81 HIS A O 1
ATOM 638 N N . ASP A 1 82 ? 23.644 -7.288 -24.261 1.00 83.50 82 ASP A N 1
ATOM 639 C CA . ASP A 1 82 ? 23.718 -7.209 -22.802 1.00 83.50 82 ASP A CA 1
ATOM 640 C C . ASP A 1 82 ? 22.712 -6.191 -22.253 1.00 83.50 82 ASP A C 1
ATOM 642 O O . ASP A 1 82 ? 22.025 -6.460 -21.268 1.00 83.50 82 ASP A O 1
ATOM 646 N N . LYS A 1 83 ? 22.521 -5.072 -22.964 1.00 87.50 83 LYS A N 1
ATOM 647 C CA . LYS A 1 83 ? 21.455 -4.100 -22.693 1.00 87.50 83 LYS A CA 1
ATOM 648 C C . LYS A 1 83 ? 20.067 -4.725 -22.819 1.00 87.50 83 LYS A C 1
ATOM 650 O O . LYS A 1 83 ? 19.223 -4.481 -21.963 1.00 87.50 83 LYS A O 1
ATOM 655 N N . ALA A 1 84 ? 19.822 -5.528 -23.857 1.00 88.50 84 ALA A N 1
ATOM 656 C CA . ALA A 1 84 ? 18.537 -6.198 -24.045 1.00 88.50 84 ALA A CA 1
ATOM 657 C C . ALA A 1 84 ? 18.227 -7.164 -22.892 1.00 88.50 84 ALA A C 1
ATOM 659 O O . ALA A 1 84 ? 17.116 -7.148 -22.369 1.00 88.50 84 ALA A O 1
ATOM 660 N N . ARG A 1 85 ? 19.222 -7.942 -22.446 1.00 88.88 85 ARG A N 1
ATOM 661 C CA . ARG A 1 85 ? 19.093 -8.847 -21.294 1.00 88.88 85 ARG A CA 1
ATOM 662 C C . ARG A 1 85 ? 18.816 -8.107 -19.991 1.00 88.88 85 ARG A C 1
ATOM 664 O O . ARG A 1 85 ? 17.941 -8.518 -19.233 1.00 88.88 85 ARG A O 1
ATOM 671 N N . LEU A 1 86 ? 19.542 -7.018 -19.732 1.00 88.44 86 LEU A N 1
ATOM 672 C CA . LEU A 1 86 ? 19.335 -6.224 -18.520 1.00 88.44 86 LEU A CA 1
ATOM 673 C C . LEU A 1 86 ? 17.957 -5.558 -18.520 1.00 88.44 86 LEU A C 1
ATOM 675 O O . LEU A 1 86 ? 17.266 -5.576 -17.506 1.00 88.44 86 LEU A O 1
ATOM 679 N N . LYS A 1 87 ? 17.530 -5.040 -19.677 1.00 91.00 87 LYS A N 1
ATOM 680 C CA . LYS A 1 87 ? 16.200 -4.458 -19.862 1.00 91.00 87 LYS A CA 1
ATOM 681 C C . LYS A 1 87 ? 15.092 -5.482 -19.622 1.00 91.00 87 LYS A C 1
ATOM 683 O O . LYS A 1 87 ? 14.139 -5.180 -18.918 1.00 91.00 87 LYS A O 1
ATOM 688 N N . GLU A 1 88 ? 15.228 -6.695 -20.153 1.00 92.50 88 GLU A N 1
ATOM 689 C CA . GLU A 1 88 ? 14.269 -7.779 -19.913 1.00 92.50 88 GLU A CA 1
ATOM 690 C C . GLU A 1 88 ? 14.178 -8.137 -18.420 1.00 92.50 88 GLU A C 1
ATOM 692 O O . GLU A 1 88 ? 13.080 -8.293 -17.883 1.00 92.50 88 GLU A O 1
ATOM 697 N N . GLY A 1 89 ? 15.322 -8.219 -17.729 1.00 90.56 89 GLY A N 1
ATOM 698 C CA . GLY A 1 89 ? 15.368 -8.449 -16.285 1.00 90.56 89 GLY A CA 1
ATOM 699 C C . GLY A 1 89 ? 14.694 -7.330 -15.485 1.00 90.56 89 GLY A C 1
ATOM 700 O O . GLY A 1 89 ? 13.871 -7.612 -14.615 1.00 90.56 89 GLY A O 1
ATOM 701 N N . ALA A 1 90 ? 14.970 -6.071 -15.831 1.00 91.50 90 ALA A N 1
ATOM 702 C CA . ALA A 1 90 ? 14.341 -4.902 -15.220 1.00 91.50 90 ALA A CA 1
ATOM 703 C C . ALA A 1 90 ? 12.820 -4.884 -15.451 1.00 91.50 90 ALA A C 1
ATOM 705 O O . ALA A 1 90 ? 12.049 -4.703 -14.511 1.00 91.50 90 ALA A O 1
ATOM 706 N N . GLU A 1 91 ? 12.355 -5.141 -16.676 1.00 92.62 91 GLU A N 1
ATOM 707 C CA . GLU A 1 91 ? 10.922 -5.225 -16.991 1.00 92.62 91 GLU A CA 1
ATOM 708 C C . GLU A 1 91 ? 10.228 -6.362 -16.231 1.00 92.62 91 GLU A C 1
ATOM 710 O O . GLU A 1 91 ? 9.075 -6.227 -15.811 1.00 92.62 91 GLU A O 1
ATOM 715 N N . LYS A 1 92 ? 10.913 -7.497 -16.044 1.00 93.75 92 LYS A N 1
ATOM 716 C CA . LYS A 1 92 ? 10.394 -8.614 -15.254 1.00 93.75 92 LYS A CA 1
ATOM 717 C C . LYS A 1 92 ? 10.222 -8.221 -13.788 1.00 93.75 92 LYS A C 1
ATOM 719 O O . LYS A 1 92 ? 9.150 -8.465 -13.241 1.00 93.75 92 LYS A O 1
ATOM 724 N N . ILE A 1 93 ? 11.227 -7.593 -13.177 1.00 93.00 93 ILE A N 1
ATOM 725 C CA . ILE A 1 93 ? 11.151 -7.141 -11.781 1.00 93.00 93 ILE A CA 1
ATOM 726 C C . ILE A 1 93 ? 10.040 -6.101 -11.604 1.00 93.00 93 ILE A C 1
ATOM 728 O O . ILE A 1 93 ? 9.253 -6.225 -10.671 1.00 93.00 93 ILE A O 1
ATOM 732 N N . GLY A 1 94 ? 9.876 -5.164 -12.543 1.00 91.06 94 GLY A N 1
ATOM 733 C CA . GLY A 1 94 ? 8.766 -4.203 -12.508 1.00 91.06 94 GLY A CA 1
ATOM 734 C C . GLY A 1 94 ? 7.389 -4.883 -12.488 1.00 91.06 94 GLY A C 1
ATOM 735 O O . GLY A 1 94 ? 6.518 -4.530 -11.695 1.00 91.06 94 GLY A O 1
ATOM 736 N N . LYS A 1 95 ? 7.196 -5.942 -13.289 1.00 93.06 95 LYS A N 1
ATOM 737 C CA . LYS A 1 95 ? 5.963 -6.756 -13.242 1.00 93.06 95 LYS A CA 1
ATOM 738 C C . LYS A 1 95 ? 5.795 -7.487 -11.909 1.00 93.06 95 LYS A C 1
ATOM 740 O O . LYS A 1 95 ? 4.665 -7.665 -11.452 1.00 93.06 95 LYS A O 1
ATOM 745 N N . GLU A 1 96 ? 6.888 -7.944 -11.303 1.00 93.62 96 GLU A N 1
ATOM 746 C CA . GLU A 1 96 ? 6.853 -8.586 -9.988 1.00 93.62 96 GLU A CA 1
ATOM 747 C C . GLU A 1 96 ? 6.490 -7.593 -8.877 1.00 93.62 96 GLU A C 1
ATOM 749 O O . GLU A 1 96 ? 5.658 -7.940 -8.040 1.00 93.62 96 GLU A O 1
ATOM 754 N N . LEU A 1 97 ? 7.020 -6.364 -8.910 1.00 92.12 97 LEU A N 1
ATOM 755 C CA . LEU A 1 97 ? 6.664 -5.283 -7.984 1.00 92.12 97 LEU A CA 1
ATOM 756 C C . LEU A 1 97 ? 5.178 -4.924 -8.088 1.00 92.12 97 LEU A C 1
ATOM 758 O O . LEU A 1 97 ? 4.484 -4.914 -7.074 1.00 92.12 97 LEU A O 1
ATOM 762 N N . GLU A 1 98 ? 4.642 -4.760 -9.301 1.00 92.50 98 GLU A N 1
ATOM 763 C CA . GLU A 1 98 ? 3.200 -4.559 -9.520 1.00 92.50 98 GLU A CA 1
ATOM 764 C C . GLU A 1 98 ? 2.357 -5.722 -8.961 1.00 92.50 98 GLU A C 1
ATOM 766 O O . GLU A 1 98 ? 1.322 -5.524 -8.312 1.00 92.50 98 GLU A O 1
ATOM 771 N N . GLY A 1 99 ? 2.832 -6.959 -9.137 1.00 91.19 99 GLY A N 1
ATOM 772 C CA . GLY A 1 99 ? 2.249 -8.140 -8.502 1.00 91.19 99 GLY A CA 1
ATOM 773 C C . GLY A 1 99 ? 2.256 -8.057 -6.971 1.00 91.19 99 GLY A C 1
ATOM 774 O O . GLY A 1 99 ? 1.240 -8.368 -6.338 1.00 91.19 99 GLY A O 1
ATOM 775 N N . CYS A 1 100 ? 3.360 -7.586 -6.383 1.00 92.62 100 CYS A N 1
ATOM 776 C CA . CYS A 1 100 ? 3.502 -7.353 -4.947 1.00 92.62 100 CYS A CA 1
ATOM 777 C C . CYS A 1 100 ? 2.525 -6.286 -4.426 1.00 92.62 100 CYS A C 1
ATOM 779 O O . CYS A 1 100 ? 1.953 -6.466 -3.354 1.00 92.62 100 CYS A O 1
ATOM 781 N N . ARG A 1 101 ? 2.224 -5.221 -5.184 1.00 92.31 101 ARG A N 1
ATOM 782 C CA . ARG A 1 101 ? 1.202 -4.223 -4.783 1.00 92.31 101 ARG A CA 1
ATOM 783 C C . ARG A 1 101 ? -0.172 -4.865 -4.613 1.00 92.31 101 ARG A C 1
ATOM 785 O O . ARG A 1 101 ? -0.901 -4.607 -3.649 1.00 92.31 101 ARG A O 1
ATOM 792 N N . LEU A 1 102 ? -0.539 -5.721 -5.566 1.00 93.44 102 LEU A N 1
ATOM 793 C CA . LEU A 1 102 ? -1.825 -6.411 -5.558 1.00 93.44 102 LEU A CA 1
ATOM 794 C C . LEU A 1 102 ? -1.912 -7.433 -4.422 1.00 93.44 102 LEU A C 1
ATOM 796 O O . LEU A 1 102 ? -2.958 -7.524 -3.769 1.00 93.44 102 LEU A O 1
ATOM 800 N N . SER A 1 103 ? -0.847 -8.198 -4.172 1.00 93.50 103 SER A N 1
ATOM 801 C CA . SER A 1 103 ? -0.803 -9.142 -3.052 1.00 93.50 103 SER A CA 1
ATOM 802 C C . SER A 1 103 ? -0.787 -8.417 -1.707 1.00 93.50 103 SER A C 1
ATOM 804 O O . SER A 1 103 ? -1.544 -8.812 -0.823 1.00 93.50 103 SER A O 1
ATOM 806 N N . PHE A 1 104 ? -0.062 -7.302 -1.578 1.00 94.56 104 PHE A N 1
ATOM 807 C CA . PHE A 1 104 ? -0.068 -6.458 -0.384 1.00 94.56 104 PHE A CA 1
ATOM 808 C C . PHE A 1 104 ? -1.471 -5.952 -0.055 1.00 94.56 104 PHE A C 1
ATOM 810 O O . PHE A 1 104 ? -1.936 -6.097 1.074 1.00 94.56 104 PHE A O 1
ATOM 817 N N . ARG A 1 105 ? -2.210 -5.431 -1.043 1.00 93.12 105 ARG A N 1
ATOM 818 C CA . ARG A 1 105 ? -3.591 -4.974 -0.817 1.00 93.12 105 ARG A CA 1
ATOM 819 C C . ARG A 1 105 ? -4.487 -6.103 -0.303 1.00 93.12 105 ARG A C 1
ATOM 821 O O . ARG A 1 105 ? -5.315 -5.866 0.576 1.00 93.12 105 ARG A O 1
ATOM 828 N N . LYS A 1 106 ? -4.331 -7.318 -0.836 1.00 94.75 106 LYS A N 1
ATOM 829 C CA . LYS A 1 106 ? -5.074 -8.501 -0.376 1.00 94.75 106 LYS A CA 1
ATOM 830 C C . LYS A 1 106 ? -4.671 -8.899 1.044 1.00 94.75 106 LYS A C 1
ATOM 832 O O . LYS A 1 106 ? -5.557 -9.092 1.872 1.00 94.75 106 LYS A O 1
ATOM 837 N N . ALA A 1 107 ? -3.373 -8.962 1.333 1.00 92.44 107 ALA A N 1
ATOM 838 C CA . ALA A 1 107 ? -2.837 -9.276 2.655 1.00 92.44 107 ALA A CA 1
ATOM 839 C C . ALA A 1 107 ? -3.303 -8.263 3.708 1.00 92.44 107 ALA A C 1
ATOM 841 O O . ALA A 1 107 ? -3.792 -8.652 4.763 1.00 92.44 107 ALA A O 1
ATOM 842 N N . ARG A 1 108 ? -3.286 -6.966 3.384 1.00 91.69 108 ARG A N 1
ATOM 843 C CA . ARG A 1 108 ? -3.775 -5.903 4.270 1.00 91.69 108 ARG A CA 1
ATOM 844 C C . ARG A 1 108 ? -5.264 -6.045 4.580 1.00 91.69 108 ARG A C 1
ATOM 846 O O . ARG A 1 108 ? -5.680 -5.848 5.715 1.00 91.69 108 ARG A O 1
ATOM 853 N N . LEU A 1 109 ? -6.084 -6.390 3.586 1.00 91.69 109 LEU A N 1
ATOM 854 C CA . LEU A 1 109 ? -7.508 -6.660 3.811 1.00 91.69 109 LEU A CA 1
ATOM 855 C C . LEU A 1 109 ? -7.721 -7.920 4.660 1.00 91.69 109 LEU A C 1
ATOM 857 O O . LEU A 1 109 ? -8.594 -7.919 5.526 1.00 91.69 109 LEU A O 1
ATOM 861 N N . ALA A 1 110 ? -6.922 -8.966 4.442 1.00 91.25 110 ALA A N 1
ATOM 862 C CA . ALA A 1 110 ? -6.967 -10.187 5.241 1.00 91.25 110 ALA A CA 1
ATOM 863 C C . ALA A 1 110 ? -6.595 -9.918 6.709 1.00 91.25 110 ALA A C 1
ATOM 865 O O . ALA A 1 110 ? -7.329 -10.351 7.595 1.00 91.25 110 ALA A O 1
ATOM 866 N N . ALA A 1 111 ? -5.540 -9.136 6.958 1.00 88.50 111 ALA A N 1
ATOM 867 C CA . ALA A 1 111 ? -5.125 -8.713 8.295 1.00 88.50 111 ALA A CA 1
ATOM 868 C C . ALA A 1 111 ? -6.198 -7.859 8.994 1.00 88.50 111 ALA A C 1
ATOM 870 O O . ALA A 1 111 ? -6.566 -8.131 10.132 1.00 88.50 111 ALA A O 1
ATOM 871 N N . LYS A 1 112 ? -6.796 -6.882 8.296 1.00 88.75 112 LYS A N 1
ATOM 872 C CA . LYS A 1 112 ? -7.924 -6.100 8.843 1.00 88.75 112 LYS A CA 1
ATOM 873 C C . LYS A 1 112 ? -9.116 -6.985 9.200 1.00 88.75 112 LYS A C 1
ATOM 875 O O . LYS A 1 112 ? -9.740 -6.824 10.246 1.00 88.75 112 LYS A O 1
ATOM 880 N N . HIS A 1 113 ? -9.438 -7.947 8.336 1.00 89.50 113 HIS A N 1
ATOM 881 C CA . HIS A 1 113 ? -10.520 -8.885 8.600 1.00 89.50 113 HIS A CA 1
ATOM 882 C C . HIS A 1 113 ? -10.203 -9.800 9.793 1.00 89.50 113 HIS A C 1
ATOM 884 O O . HIS A 1 113 ? -11.092 -10.057 10.604 1.00 89.50 113 HIS A O 1
ATOM 890 N N . SER A 1 114 ? -8.963 -10.286 9.930 1.00 88.56 114 SER A N 1
ATOM 891 C CA . SER A 1 114 ? -8.562 -11.128 11.063 1.00 88.56 114 SER A CA 1
ATOM 892 C C . SER A 1 114 ? -8.590 -10.354 12.384 1.00 88.56 114 SER A C 1
ATOM 894 O O . SER A 1 114 ? -9.086 -10.891 13.376 1.00 88.56 114 SER A O 1
ATOM 896 N N . LEU A 1 115 ? -8.178 -9.082 12.380 1.00 86.25 115 LEU A N 1
ATOM 897 C CA . LEU A 1 115 ? -8.268 -8.173 13.526 1.00 86.25 115 LEU A CA 1
ATOM 898 C C . LEU A 1 115 ? -9.726 -7.959 13.942 1.00 86.25 115 LEU A C 1
ATOM 900 O O . LEU A 1 115 ? -10.097 -8.221 15.086 1.00 86.25 115 LEU A O 1
ATOM 904 N N . ALA A 1 116 ? -10.587 -7.577 12.996 1.00 87.25 116 ALA A N 1
ATOM 905 C CA . ALA A 1 116 ? -12.008 -7.372 13.263 1.00 87.25 116 ALA A CA 1
ATOM 906 C C . ALA A 1 116 ? -12.689 -8.655 13.775 1.00 87.25 116 ALA A C 1
ATOM 908 O O . ALA A 1 116 ? -13.560 -8.608 14.646 1.00 87.25 116 ALA A O 1
ATOM 909 N N . GLN A 1 117 ? -12.291 -9.819 13.255 1.00 89.38 117 GLN A N 1
ATOM 910 C CA . GLN A 1 117 ? -12.800 -11.105 13.719 1.00 89.38 117 GLN A CA 1
ATOM 911 C C . GLN A 1 117 ? -12.349 -11.415 15.155 1.00 89.38 117 GLN A C 1
ATOM 913 O O . GLN A 1 117 ? -13.140 -11.953 15.928 1.00 89.38 117 GLN A O 1
ATOM 918 N N . ALA A 1 118 ? -11.111 -11.081 15.526 1.00 86.75 118 ALA A N 1
ATOM 919 C CA . ALA A 1 118 ? -10.611 -11.249 16.889 1.00 86.75 118 ALA A CA 1
ATOM 920 C C . ALA A 1 118 ? -11.340 -10.331 17.884 1.00 86.75 118 ALA A C 1
ATOM 922 O O . ALA A 1 118 ? -11.821 -10.817 18.906 1.00 86.75 118 ALA A O 1
ATOM 923 N N . GLN A 1 119 ? -11.540 -9.056 17.535 1.00 86.12 119 GLN A N 1
ATOM 924 C CA . GLN A 1 119 ? -12.300 -8.103 18.357 1.00 86.12 119 GLN A CA 1
ATOM 925 C C . GLN A 1 119 ? -13.758 -8.536 18.573 1.00 86.12 119 GLN A C 1
ATOM 927 O O . GLN A 1 119 ? -14.313 -8.376 19.659 1.00 86.12 119 GLN A O 1
ATOM 932 N N . ARG A 1 120 ? -14.410 -9.104 17.547 1.00 88.06 120 ARG A N 1
ATOM 933 C CA . ARG A 1 120 ? -15.771 -9.654 17.692 1.00 88.06 120 ARG A CA 1
ATOM 934 C C . ARG A 1 120 ? -15.809 -10.817 18.680 1.00 88.06 120 ARG A C 1
ATOM 936 O O . ARG A 1 120 ? -16.666 -10.820 19.557 1.00 88.06 120 ARG A O 1
ATOM 943 N N . ARG A 1 121 ? -14.859 -11.752 18.580 1.00 88.12 121 ARG A N 1
ATOM 944 C CA . ARG A 1 121 ? -14.754 -12.875 19.525 1.00 88.12 121 ARG A CA 1
ATOM 945 C C . ARG A 1 121 ? -14.518 -12.401 20.953 1.00 88.12 121 ARG A C 1
ATOM 947 O O . ARG A 1 121 ? -15.103 -12.955 21.872 1.00 88.12 121 ARG A O 1
ATOM 954 N N . GLU A 1 122 ? -13.700 -11.372 21.149 1.00 85.25 122 GLU A N 1
ATOM 955 C CA . GLU A 1 122 ? -13.491 -10.782 22.473 1.00 85.25 122 GLU A CA 1
ATOM 956 C C . GLU A 1 122 ? -14.794 -10.216 23.052 1.00 85.25 122 GLU A C 1
ATOM 958 O O . GLU A 1 122 ? -15.148 -10.525 24.187 1.00 85.25 122 GLU A O 1
ATOM 963 N N . ARG A 1 123 ? -15.568 -9.472 22.252 1.00 87.94 123 ARG A N 1
ATOM 964 C CA . ARG A 1 123 ? -16.887 -8.971 22.674 1.00 87.94 123 ARG A CA 1
ATOM 965 C C . ARG A 1 123 ? -17.845 -10.104 23.041 1.00 87.94 123 ARG A C 1
ATOM 967 O O . ARG A 1 123 ? -18.542 -10.002 24.045 1.00 87.94 123 ARG A O 1
ATOM 974 N N . GLU A 1 124 ? -17.872 -11.183 22.263 1.00 89.81 124 GLU A N 1
ATOM 975 C CA . GLU A 1 124 ? -18.695 -12.367 22.551 1.00 89.81 124 GLU A CA 1
ATOM 976 C C . GLU A 1 124 ? -18.275 -13.063 23.854 1.00 89.81 124 GLU A C 1
ATOM 978 O O . GLU A 1 124 ? -19.134 -13.434 24.656 1.00 89.81 124 GLU A O 1
ATOM 983 N N . LEU A 1 125 ? -16.969 -13.201 24.106 1.00 87.00 125 LEU A N 1
ATOM 984 C CA . LEU A 1 125 ? -16.446 -13.772 25.350 1.00 87.00 125 LEU A CA 1
ATOM 985 C C . LEU A 1 125 ? -16.801 -12.905 26.563 1.00 87.00 125 LEU A C 1
ATOM 987 O O . LEU A 1 125 ? -17.256 -13.436 27.576 1.00 87.00 125 LEU A O 1
ATOM 991 N N . LEU A 1 126 ? -16.674 -11.579 26.446 1.00 85.56 126 LEU A N 1
ATOM 992 C CA . LEU A 1 126 ? -17.083 -10.645 27.495 1.00 85.56 126 LEU A CA 1
ATOM 993 C C . LEU A 1 126 ? -18.587 -10.757 27.773 1.00 85.56 126 LEU A C 1
ATOM 995 O O . LEU A 1 126 ? -18.983 -10.956 28.919 1.00 85.56 126 LEU A O 1
ATOM 999 N N . LEU A 1 127 ? -19.433 -10.731 26.739 1.00 88.94 127 LEU A N 1
ATOM 1000 C CA . LEU A 1 127 ? -20.885 -10.893 26.889 1.00 88.94 127 LEU A CA 1
ATOM 1001 C C . LEU A 1 127 ? -21.266 -12.242 27.512 1.00 88.94 127 LEU A C 1
ATOM 1003 O O . LEU A 1 127 ? -22.159 -12.302 28.356 1.00 88.94 127 LEU A O 1
ATOM 1007 N N . THR A 1 128 ? -20.579 -13.322 27.136 1.00 88.06 128 THR A N 1
ATOM 1008 C CA . THR A 1 128 ? -20.789 -14.649 27.734 1.00 88.06 128 THR A CA 1
ATOM 1009 C C . THR A 1 128 ? -20.433 -14.631 29.221 1.00 88.06 128 THR A C 1
ATOM 1011 O O . THR A 1 128 ? -21.209 -15.118 30.038 1.00 88.06 128 THR A O 1
ATOM 1014 N N . SER A 1 129 ? -19.322 -13.988 29.596 1.00 84.19 129 SER A N 1
ATOM 1015 C CA . SER A 1 129 ? -18.925 -13.855 31.003 1.00 84.19 129 SER A CA 1
ATOM 1016 C C . SER A 1 129 ? -19.915 -13.033 31.842 1.00 84.19 129 SER A C 1
ATOM 1018 O O . SER A 1 129 ? -20.137 -13.362 33.003 1.00 84.19 129 SER A O 1
ATOM 1020 N N . PHE A 1 130 ? -20.566 -12.017 31.257 1.00 83.06 130 PHE A N 1
ATOM 1021 C CA . PHE A 1 130 ? -21.600 -11.221 31.935 1.00 83.06 130 PHE A CA 1
ATOM 1022 C C . PHE A 1 130 ? -22.967 -11.911 31.990 1.00 83.06 130 PHE A C 1
ATOM 1024 O O . PHE A 1 130 ? -23.738 -11.675 32.917 1.00 83.06 130 PHE A O 1
ATOM 1031 N N . SER A 1 131 ? -23.293 -12.731 30.989 1.00 82.06 131 SER A N 1
ATOM 1032 C CA . SER A 1 131 ? -24.583 -13.427 30.896 1.00 82.06 131 SER A CA 1
ATOM 1033 C C . SER A 1 131 ? -24.611 -14.762 31.629 1.00 82.06 131 SER A C 1
ATOM 1035 O O . SER A 1 131 ? -25.699 -15.304 31.811 1.00 82.06 131 SER A O 1
ATOM 1037 N N . GLN A 1 132 ? -23.464 -15.283 32.078 1.00 62.34 132 GLN A N 1
ATOM 1038 C CA . GLN A 1 132 ? -23.412 -16.467 32.925 1.00 62.34 132 GLN A CA 1
ATOM 1039 C C . GLN A 1 132 ? -23.995 -16.113 34.305 1.00 62.34 132 GLN A C 1
ATOM 1041 O O . GLN A 1 132 ? -23.361 -15.385 35.073 1.00 62.34 132 GLN A O 1
ATOM 1046 N N . PRO A 1 133 ? -25.216 -16.577 34.640 1.00 50.03 133 PRO A N 1
ATOM 1047 C CA . PRO A 1 133 ? -25.784 -16.306 35.947 1.00 50.03 133 PRO A CA 1
ATOM 1048 C C . PRO A 1 133 ? -24.897 -16.980 36.992 1.00 50.03 133 PRO A C 1
ATOM 1050 O O . PRO A 1 133 ? -24.428 -18.100 36.783 1.00 50.03 133 PRO A O 1
ATOM 1053 N N . ALA A 1 134 ? -24.689 -16.313 38.128 1.00 46.47 134 ALA A N 1
ATOM 1054 C CA . ALA A 1 134 ? -24.137 -16.917 39.334 1.00 46.47 134 ALA A CA 1
ATOM 1055 C C . ALA A 1 134 ? -25.051 -18.075 39.778 1.00 46.47 134 ALA A C 1
ATOM 1057 O O . ALA A 1 134 ? -25.949 -17.918 40.597 1.00 46.47 134 ALA A O 1
ATOM 1058 N N . SER A 1 135 ? -24.878 -19.235 39.161 1.00 46.59 135 SER A N 1
ATOM 1059 C CA . SER A 1 135 ? -25.583 -20.471 39.457 1.00 46.59 135 SER A CA 1
ATOM 1060 C C . SER A 1 135 ? -24.539 -21.508 39.807 1.00 46.59 135 SER A C 1
ATOM 1062 O O . SER A 1 135 ? -24.189 -22.348 38.994 1.00 46.59 135 SER A O 1
ATOM 1064 N N . GLU A 1 136 ? -24.024 -21.382 41.027 1.00 43.62 136 GLU A N 1
ATOM 1065 C CA . GLU A 1 136 ? -23.867 -22.510 41.943 1.00 43.62 136 GLU A CA 1
ATOM 1066 C C . GLU A 1 136 ? -23.748 -21.969 43.374 1.00 43.62 136 GLU A C 1
ATOM 1068 O O . GLU A 1 136 ? -22.722 -22.016 44.041 1.00 43.62 136 GLU A O 1
ATOM 1073 N N . ASN A 1 137 ? -24.874 -21.440 43.858 1.00 44.72 137 ASN A N 1
ATOM 1074 C CA . ASN A 1 137 ? -25.208 -21.485 45.274 1.00 44.72 137 ASN A CA 1
ATOM 1075 C C . ASN A 1 137 ? -25.813 -22.880 45.531 1.00 44.72 137 ASN A C 1
ATOM 1077 O O . ASN A 1 137 ? -27.028 -23.024 45.619 1.00 44.72 137 ASN A O 1
ATOM 1081 N N . ASN A 1 138 ? -24.982 -23.928 45.519 1.00 41.97 138 ASN A N 1
ATOM 1082 C CA . ASN A 1 138 ? -25.357 -25.262 46.000 1.00 41.97 138 ASN A CA 1
ATOM 1083 C C . ASN A 1 138 ? -24.127 -26.097 46.396 1.00 41.97 138 ASN A C 1
ATOM 1085 O O . ASN A 1 138 ? -23.860 -27.145 45.818 1.00 41.97 138 ASN A O 1
ATOM 1089 N N . SER A 1 139 ? -23.393 -25.663 47.421 1.00 36.78 139 SER A N 1
ATOM 1090 C CA . SER A 1 139 ? -22.648 -26.603 48.263 1.00 36.78 139 SER A CA 1
ATOM 1091 C C . SER A 1 139 ? -23.469 -26.856 49.524 1.00 36.78 139 SER A C 1
ATOM 1093 O O . SER A 1 139 ? -23.329 -26.174 50.541 1.00 36.78 139 SER A O 1
ATOM 1095 N N . LEU A 1 140 ? -24.371 -27.832 49.413 1.00 42.22 140 LEU A N 1
ATOM 1096 C CA . LEU A 1 140 ? -24.863 -28.593 50.551 1.00 42.22 140 LEU A CA 1
ATOM 1097 C C . LEU A 1 140 ? -23.638 -29.083 51.341 1.00 42.22 140 LEU A C 1
ATOM 1099 O O . LEU A 1 140 ? -22.680 -29.572 50.745 1.00 42.22 140 LEU A O 1
ATOM 1103 N N . TYR A 1 141 ? -23.681 -28.935 52.661 1.00 38.47 141 TYR A N 1
ATOM 1104 C CA . TYR A 1 141 ? -22.741 -29.552 53.593 1.00 38.47 141 TYR A CA 1
ATOM 1105 C C . TYR A 1 141 ? -22.419 -31.006 53.201 1.00 38.47 141 TYR A C 1
ATOM 1107 O O . TYR A 1 141 ? -23.332 -31.799 52.952 1.00 38.47 141 TYR A O 1
ATOM 1115 N N . PRO A 1 142 ? -21.137 -31.380 53.285 1.00 47.03 142 PRO A N 1
ATOM 1116 C CA . PRO A 1 142 ? -20.766 -32.457 54.182 1.00 47.03 142 PRO A CA 1
ATOM 1117 C C . PRO A 1 142 ? -19.781 -31.932 55.226 1.00 47.03 142 PRO A C 1
ATOM 1119 O O . PRO A 1 142 ? -18.795 -31.268 54.913 1.00 47.03 142 PRO A O 1
ATOM 1122 N N . ASP A 1 143 ? -20.107 -32.229 56.477 1.00 42.81 143 ASP A N 1
ATOM 1123 C CA . ASP A 1 143 ? -19.176 -32.298 57.598 1.00 42.81 143 ASP A CA 1
ATOM 1124 C C . ASP A 1 143 ? -17.879 -32.997 57.146 1.00 42.81 143 ASP A C 1
ATOM 1126 O O . ASP A 1 143 ? -17.949 -34.115 56.641 1.00 42.81 143 ASP A O 1
ATOM 1130 N N . ASP A 1 144 ? -16.729 -32.322 57.224 1.00 42.22 144 ASP A N 1
ATOM 1131 C CA . ASP A 1 144 ? -15.585 -32.766 58.030 1.00 42.22 144 ASP A CA 1
ATOM 1132 C C . ASP A 1 144 ? -14.305 -31.945 57.771 1.00 42.22 144 ASP A C 1
ATOM 1134 O O . ASP A 1 144 ? -13.882 -31.683 56.649 1.00 42.22 144 ASP A O 1
ATOM 1138 N N . GLU A 1 145 ? -13.657 -31.633 58.891 1.00 42.72 145 GLU A N 1
ATOM 1139 C CA . GLU A 1 145 ? -12.222 -31.407 59.068 1.00 42.72 145 GLU A CA 1
ATOM 1140 C C . GLU A 1 145 ? -11.520 -30.107 58.593 1.00 42.72 145 GLU A C 1
ATOM 1142 O O . GLU A 1 145 ? -11.119 -29.904 57.452 1.00 42.72 145 GLU A O 1
ATOM 1147 N N . LYS A 1 146 ? -11.122 -29.367 59.643 1.00 40.22 146 LYS A N 1
ATOM 1148 C CA . LYS A 1 146 ? -9.786 -28.784 59.887 1.00 40.22 146 LYS A CA 1
ATOM 1149 C C . LYS A 1 146 ? -9.485 -27.370 59.366 1.00 40.22 146 LYS A C 1
ATOM 1151 O O . LYS A 1 146 ? -8.938 -27.143 58.299 1.00 40.22 146 LYS A O 1
ATOM 1156 N N . ALA A 1 147 ? -9.622 -26.467 60.340 1.00 42.44 147 ALA A N 1
ATOM 1157 C CA . ALA A 1 147 ? -8.588 -25.532 60.787 1.00 42.44 147 ALA A CA 1
ATOM 1158 C C . ALA A 1 147 ? -8.204 -24.370 59.853 1.00 42.44 147 ALA A C 1
ATOM 1160 O O . ALA A 1 147 ? -7.435 -24.519 58.911 1.00 42.44 147 ALA A O 1
ATOM 1161 N N . ASN A 1 148 ? -8.586 -23.161 60.289 1.00 41.56 148 ASN A N 1
ATOM 1162 C CA . ASN A 1 148 ? -7.657 -22.098 60.715 1.00 41.56 148 ASN A CA 1
ATOM 1163 C C . ASN A 1 148 ? -8.126 -20.697 60.269 1.00 41.56 148 ASN A C 1
ATOM 1165 O O . ASN A 1 148 ? -7.696 -20.194 59.233 1.00 41.56 148 ASN A O 1
ATOM 1169 N N . ARG A 1 149 ? -8.944 -20.020 61.093 1.00 35.50 149 ARG A N 1
ATOM 1170 C CA . ARG A 1 149 ? -8.797 -18.572 61.350 1.00 35.50 149 ARG A CA 1
ATOM 1171 C C . ARG A 1 149 ? -9.588 -18.114 62.585 1.00 35.50 149 ARG A C 1
ATOM 1173 O O . ARG A 1 149 ? -10.666 -18.641 62.842 1.00 35.50 149 ARG A O 1
ATOM 1180 N N . PRO A 1 150 ? -9.053 -17.158 63.366 1.00 40.88 150 PRO A N 1
ATOM 1181 C CA . PRO A 1 150 ? -9.457 -16.934 64.747 1.00 40.88 150 PRO A CA 1
ATOM 1182 C C . PRO A 1 150 ? -10.677 -16.012 64.844 1.00 40.88 150 PRO A C 1
ATOM 1184 O O . PRO A 1 150 ? -10.628 -14.852 64.436 1.00 40.88 150 PRO A O 1
ATOM 1187 N N . GLN A 1 151 ? -11.756 -16.506 65.449 1.00 37.16 151 GLN A N 1
ATOM 1188 C CA . GLN A 1 151 ? -12.863 -15.669 65.902 1.00 37.16 151 GLN A CA 1
ATOM 1189 C C . GLN A 1 151 ? -12.539 -15.103 67.289 1.00 37.16 151 GLN A C 1
ATOM 1191 O O . GLN A 1 151 ? -12.436 -15.821 68.282 1.00 37.16 151 GLN A O 1
ATOM 1196 N N . ARG A 1 152 ? -12.372 -13.780 67.346 1.00 34.72 152 ARG A N 1
ATOM 1197 C CA . ARG A 1 152 ? -12.378 -12.994 68.582 1.00 34.72 152 ARG A CA 1
ATOM 1198 C C . ARG A 1 152 ? -13.817 -12.942 69.099 1.00 34.72 152 ARG A C 1
ATOM 1200 O O . ARG A 1 152 ? -14.608 -12.109 68.668 1.00 34.72 152 ARG A O 1
ATOM 1207 N N . HIS A 1 153 ? -14.154 -13.831 70.025 1.00 34.91 153 HIS A N 1
ATOM 1208 C CA . HIS A 1 153 ? -15.351 -13.684 70.842 1.00 34.91 153 HIS A CA 1
ATOM 1209 C C . HIS A 1 153 ? -15.101 -12.638 71.930 1.00 34.91 153 HIS A C 1
ATOM 1211 O O . HIS A 1 153 ? -14.379 -12.893 72.892 1.00 34.91 153 HIS A O 1
ATOM 1217 N N . HIS A 1 154 ? -15.731 -11.471 71.794 1.00 37.78 154 HIS A N 1
ATOM 1218 C CA . HIS A 1 154 ? -16.012 -10.613 72.936 1.00 37.78 154 HIS A CA 1
ATOM 1219 C C . HIS A 1 154 ? -17.420 -10.913 73.449 1.00 37.78 154 HIS A C 1
ATOM 1221 O O . HIS A 1 154 ? -18.426 -10.622 72.811 1.00 37.78 154 HIS A O 1
ATOM 1227 N N . HIS A 1 155 ? -17.438 -11.536 74.621 1.00 37.16 155 HIS A N 1
ATOM 1228 C CA . HIS A 1 155 ? -18.558 -11.617 75.547 1.00 37.16 155 HIS A CA 1
ATOM 1229 C C . HIS A 1 155 ? -19.070 -10.215 75.905 1.00 37.16 155 HIS A C 1
ATOM 1231 O O . HIS A 1 155 ? -18.247 -9.381 76.284 1.00 37.16 155 HIS A O 1
ATOM 1237 N N . HIS A 1 156 ? -20.392 -10.008 75.921 1.00 32.69 156 HIS A N 1
ATOM 1238 C CA . HIS A 1 156 ? -21.069 -9.209 76.951 1.00 32.69 156 HIS A CA 1
ATOM 1239 C C . HIS A 1 156 ? -22.521 -9.690 77.167 1.00 32.69 156 HIS A C 1
ATOM 1241 O O . HIS A 1 156 ? -23.326 -9.738 76.246 1.00 32.69 156 HIS A O 1
ATOM 1247 N N . HIS A 1 157 ? -22.747 -10.094 78.421 1.00 36.06 157 HIS A N 1
ATOM 1248 C CA . HIS A 1 157 ? -23.946 -10.245 79.268 1.00 36.06 157 HIS A CA 1
ATOM 1249 C C . HIS A 1 157 ? -25.218 -9.416 78.904 1.00 36.06 157 HIS A C 1
ATOM 1251 O O . HIS A 1 157 ? -25.068 -8.419 78.205 1.00 36.06 157 HIS A O 1
ATOM 1257 N N . PRO A 1 158 ? -26.433 -9.695 79.461 1.00 46.50 158 PRO A N 1
ATOM 1258 C CA . PRO A 1 158 ? -26.636 -10.285 80.785 1.00 46.50 158 PRO A CA 1
ATOM 1259 C C . PRO A 1 158 ? -27.752 -11.324 80.969 1.00 46.50 158 PRO A C 1
ATOM 1261 O O . PRO A 1 158 ? -28.811 -11.336 80.351 1.00 46.50 158 PRO A O 1
ATOM 1264 N N . GLN A 1 159 ? -27.482 -12.139 81.977 1.00 46.28 159 GLN A N 1
ATOM 1265 C CA . GLN A 1 159 ? -28.413 -12.898 82.785 1.00 46.28 159 GLN A CA 1
ATOM 1266 C C . GLN A 1 159 ? -29.445 -11.958 83.432 1.00 46.28 159 GLN A C 1
ATOM 1268 O O . GLN A 1 159 ? -29.088 -11.123 84.264 1.00 46.28 159 GLN A O 1
ATOM 1273 N N . GLN A 1 160 ? -30.721 -12.100 83.069 1.00 37.38 160 GLN A N 1
ATOM 1274 C CA . GLN A 1 160 ? -31.834 -11.524 83.819 1.00 37.38 160 GLN A CA 1
ATOM 1275 C C . GLN A 1 160 ? -32.734 -12.635 84.351 1.00 37.38 160 GLN A C 1
ATOM 1277 O O . GLN A 1 160 ? -33.301 -13.442 83.622 1.00 37.38 160 GLN A O 1
ATOM 1282 N N . GLN A 1 161 ? -32.782 -12.658 85.679 1.00 45.97 161 GLN A N 1
ATOM 1283 C CA . GLN A 1 161 ? -33.783 -13.294 86.518 1.00 45.97 161 GLN A CA 1
ATOM 1284 C C . GLN A 1 161 ? -35.191 -12.870 86.095 1.00 45.97 161 GLN A C 1
ATOM 1286 O O . GLN A 1 161 ? -35.385 -11.690 85.821 1.00 45.97 161 GLN A O 1
ATOM 1291 N N . GLN A 1 162 ? -36.147 -13.802 86.150 1.00 36.56 162 GLN A N 1
ATOM 1292 C CA . GLN A 1 162 ? -37.536 -13.622 86.616 1.00 36.56 162 GLN A CA 1
ATOM 1293 C C . GLN A 1 162 ? -38.256 -14.974 86.432 1.00 36.56 162 GLN A C 1
ATOM 1295 O O . GLN A 1 162 ? -38.318 -15.519 85.340 1.00 36.56 162 GLN A O 1
ATOM 1300 N N . SER A 1 163 ? -38.527 -15.718 87.506 1.00 41.09 163 SER A N 1
ATOM 1301 C CA . SER A 1 163 ? -39.787 -15.660 88.266 1.00 41.09 163 SER A CA 1
ATOM 1302 C C . SER A 1 163 ? -41.038 -15.858 87.395 1.00 41.09 163 SER A C 1
ATOM 1304 O O . SER A 1 163 ? -41.497 -14.925 86.749 1.00 41.09 163 SER A O 1
ATOM 1306 N N . SER A 1 164 ? -41.582 -17.078 87.445 1.00 42.03 164 SER A N 1
ATOM 1307 C CA . SER A 1 164 ? -43.012 -17.417 87.341 1.00 42.03 164 SER A CA 1
ATOM 1308 C C . SER A 1 164 ? -43.872 -16.582 86.380 1.00 42.03 164 SER A C 1
ATOM 1310 O O . SER A 1 164 ? -44.640 -15.731 86.827 1.00 42.03 164 SER A O 1
ATOM 1312 N N . LEU A 1 165 ? -43.818 -16.887 85.086 1.00 49.81 165 LEU A N 1
ATOM 1313 C CA . LEU A 1 165 ? -44.899 -16.593 84.144 1.00 49.81 165 LEU A CA 1
ATOM 1314 C C . LEU A 1 165 ? -45.128 -17.828 83.267 1.00 49.81 165 LEU A C 1
ATOM 1316 O O . LEU A 1 165 ? -44.177 -18.523 82.910 1.00 49.81 165 LEU A O 1
ATOM 1320 N N . THR A 1 166 ? -46.399 -18.130 83.008 1.00 62.31 166 THR A N 1
ATOM 1321 C CA . THR A 1 166 ? -46.874 -19.304 82.265 1.00 62.31 166 THR A CA 1
ATOM 1322 C C . THR A 1 166 ? -46.305 -19.318 80.842 1.00 62.31 166 THR A C 1
ATOM 1324 O O . THR A 1 166 ? -46.176 -18.271 80.210 1.00 62.31 166 THR A O 1
ATOM 1327 N N . GLU A 1 167 ? -45.982 -20.508 80.329 1.00 59.50 167 GLU A N 1
ATOM 1328 C CA . GLU A 1 167 ? -45.349 -20.746 79.016 1.00 59.50 167 GLU A CA 1
ATOM 1329 C C . GLU A 1 167 ? -46.070 -20.049 77.841 1.00 59.50 167 GLU A C 1
ATOM 1331 O O . GLU A 1 167 ? -45.439 -19.663 76.855 1.00 59.50 167 GLU A O 1
ATOM 1336 N N . GLU A 1 168 ? -47.377 -19.819 77.978 1.00 61.09 168 GLU A N 1
ATOM 1337 C CA . GLU A 1 168 ? -48.235 -19.138 77.003 1.00 61.09 168 GLU A CA 1
ATOM 1338 C C . GLU A 1 168 ? -47.926 -17.630 76.871 1.00 61.09 168 GLU A C 1
ATOM 1340 O O . GLU A 1 168 ? -47.874 -17.102 75.756 1.00 61.09 168 GLU A O 1
ATOM 1345 N N . ASP A 1 169 ? -47.621 -16.932 77.970 1.00 59.25 169 ASP A N 1
ATOM 1346 C CA . ASP A 1 169 ? -47.257 -15.504 77.938 1.00 59.25 169 ASP A CA 1
ATOM 1347 C C . ASP A 1 169 ? -45.852 -15.298 77.352 1.00 59.25 169 ASP A C 1
ATOM 1349 O O . ASP A 1 169 ? -45.573 -14.316 76.665 1.00 59.25 169 ASP A O 1
ATOM 1353 N N . GLN A 1 170 ? -44.950 -16.262 77.545 1.00 61.31 170 GLN A N 1
ATOM 1354 C CA . GLN A 1 170 ? -43.593 -16.183 77.004 1.00 61.31 170 GLN A CA 1
ATOM 1355 C C . GLN A 1 170 ? -43.561 -16.448 75.488 1.00 61.31 170 GLN A C 1
ATOM 1357 O O . GLN A 1 170 ? -42.800 -15.802 74.762 1.00 61.31 170 GLN A O 1
ATOM 1362 N N . GLN A 1 171 ? -44.436 -17.326 74.985 1.00 62.59 171 GLN A N 1
ATOM 1363 C CA . GLN A 1 171 ? -44.596 -17.559 73.546 1.00 62.59 171 GLN A CA 1
ATOM 1364 C C . GLN A 1 171 ? -45.261 -16.379 72.826 1.00 62.59 171 GLN A C 1
ATOM 1366 O O . GLN A 1 171 ? -44.849 -16.036 71.717 1.00 62.59 171 GLN A O 1
ATOM 1371 N N . THR A 1 172 ? -46.236 -15.709 73.444 1.00 65.38 172 THR A N 1
ATOM 1372 C CA . THR A 1 172 ? -46.920 -14.553 72.832 1.00 65.38 172 THR A CA 1
ATOM 1373 C C . THR A 1 172 ? -46.050 -13.291 72.814 1.00 65.38 172 THR A C 1
ATOM 1375 O O . THR A 1 172 ? -45.994 -12.583 71.798 1.00 65.38 172 THR A O 1
ATOM 1378 N N . VAL A 1 173 ? -45.287 -13.036 73.883 1.00 67.81 173 VAL A N 1
ATOM 1379 C CA . VAL A 1 173 ? -44.320 -11.925 73.930 1.00 67.81 173 VAL A CA 1
ATOM 1380 C C . VAL A 1 173 ? -43.126 -12.204 73.005 1.00 67.81 173 VAL A C 1
ATOM 1382 O O . VAL A 1 173 ? -42.682 -11.307 72.285 1.00 67.81 173 VAL A O 1
ATOM 1385 N N . GLY A 1 174 ? -42.668 -13.459 72.921 1.00 71.88 174 GLY A N 1
ATOM 1386 C CA . GLY A 1 174 ? -41.645 -13.891 71.963 1.00 71.88 174 GLY A CA 1
ATOM 1387 C C . GLY A 1 174 ? -42.091 -13.781 70.500 1.00 71.88 174 GLY A C 1
ATOM 1388 O O . GLY A 1 174 ? -41.315 -13.349 69.648 1.00 71.88 174 GLY A O 1
ATOM 1389 N N . ALA A 1 175 ? -43.357 -14.086 70.197 1.00 76.94 175 ALA A N 1
ATOM 1390 C CA . ALA A 1 175 ? -43.922 -13.918 68.858 1.00 76.94 175 ALA A CA 1
ATOM 1391 C C . ALA A 1 175 ? -43.973 -12.440 68.440 1.00 76.94 175 ALA A C 1
ATOM 1393 O O . ALA A 1 175 ? -43.589 -12.103 67.321 1.00 76.94 175 ALA A O 1
ATOM 1394 N N . SER A 1 176 ? -44.355 -11.544 69.352 1.00 79.56 176 SER A N 1
ATOM 1395 C CA . SER A 1 176 ? -44.383 -10.095 69.098 1.00 79.56 176 SER A CA 1
ATOM 1396 C C . SER A 1 176 ? -42.977 -9.515 68.894 1.00 79.56 176 SER A C 1
ATOM 1398 O O . SER A 1 176 ? -42.757 -8.689 68.002 1.00 79.56 176 SER A O 1
ATOM 1400 N N . ALA A 1 177 ? -41.996 -9.999 69.662 1.00 80.00 177 ALA A N 1
ATOM 1401 C CA . ALA A 1 177 ? -40.590 -9.649 69.481 1.00 80.00 177 ALA A CA 1
ATOM 1402 C C . ALA A 1 177 ? -40.036 -10.169 68.142 1.00 80.00 177 ALA A C 1
ATOM 1404 O O . ALA A 1 177 ? -39.308 -9.454 67.455 1.00 80.00 177 ALA A O 1
ATOM 1405 N N . ASN A 1 178 ? -40.427 -11.374 67.719 1.00 81.81 178 ASN A N 1
ATOM 1406 C CA . ASN A 1 178 ? -40.035 -11.938 66.426 1.00 81.81 178 ASN A CA 1
ATOM 1407 C C . ASN A 1 178 ? -40.659 -11.190 65.245 1.00 81.81 178 ASN A C 1
ATOM 1409 O O . ASN A 1 178 ? -39.963 -10.929 64.268 1.00 81.81 178 ASN A O 1
ATOM 1413 N N . VAL A 1 179 ? -41.929 -10.784 65.343 1.00 84.06 179 VAL A N 1
ATOM 1414 C CA . VAL A 1 179 ? -42.576 -9.938 64.326 1.00 84.06 179 VAL A CA 1
ATOM 1415 C C . VAL A 1 179 ? -41.883 -8.579 64.241 1.00 84.06 179 VAL A C 1
ATOM 1417 O O . VAL A 1 179 ? -41.605 -8.106 63.143 1.00 84.06 179 VAL A O 1
ATOM 1420 N N . THR A 1 180 ? -41.525 -7.980 65.378 1.00 85.94 180 THR A N 1
ATOM 1421 C CA . THR A 1 180 ? -40.815 -6.690 65.403 1.00 85.94 180 THR A CA 1
ATOM 1422 C C . THR A 1 180 ? -39.416 -6.805 64.792 1.00 85.94 180 THR A C 1
ATOM 1424 O O . THR A 1 180 ? -39.040 -5.974 63.967 1.00 85.94 180 THR A O 1
ATOM 1427 N N . ASN A 1 181 ? -38.673 -7.869 65.111 1.00 83.69 181 ASN A N 1
ATOM 1428 C CA . ASN A 1 181 ? -37.368 -8.142 64.504 1.00 83.69 181 ASN A CA 1
ATOM 1429 C C . ASN A 1 181 ? -37.478 -8.452 63.006 1.00 83.69 181 ASN A C 1
ATOM 1431 O O . ASN A 1 181 ? -36.618 -8.039 62.234 1.00 83.69 181 ASN A O 1
ATOM 1435 N N . ALA A 1 182 ? -38.529 -9.153 62.573 1.00 84.19 182 ALA A N 1
ATOM 1436 C CA . ALA A 1 182 ? -38.780 -9.401 61.158 1.00 84.19 182 ALA A CA 1
ATOM 1437 C C . ALA A 1 182 ? -39.071 -8.093 60.415 1.00 84.19 182 ALA A C 1
ATOM 1439 O O . ALA A 1 182 ? -38.498 -7.863 59.356 1.00 84.19 182 ALA A O 1
ATOM 1440 N N . LEU A 1 183 ? -39.882 -7.203 60.992 1.00 88.25 183 LEU A N 1
ATOM 1441 C CA . LEU A 1 183 ? -40.235 -5.925 60.378 1.00 88.25 183 LEU A CA 1
ATOM 1442 C C . LEU A 1 183 ? -39.022 -4.984 60.302 1.00 88.25 183 LEU A C 1
ATOM 1444 O O . LEU A 1 183 ? -38.768 -4.405 59.248 1.00 88.25 183 LEU A O 1
ATOM 1448 N N . GLN A 1 184 ? -38.207 -4.920 61.360 1.00 86.12 184 GLN A N 1
ATOM 1449 C CA . GLN A 1 184 ? -36.924 -4.203 61.339 1.00 86.12 184 GLN A CA 1
ATOM 1450 C C . GLN A 1 184 ? -35.983 -4.766 60.269 1.00 86.12 184 GLN A C 1
ATOM 1452 O O . GLN A 1 184 ? -35.458 -4.014 59.457 1.00 86.12 184 GLN A O 1
ATOM 1457 N N . ARG A 1 185 ? -35.867 -6.094 60.165 1.00 85.50 185 ARG A N 1
ATOM 1458 C CA . ARG A 1 185 ? -35.038 -6.744 59.141 1.00 85.50 185 ARG A CA 1
ATOM 1459 C C . ARG A 1 185 ? -35.552 -6.503 57.719 1.00 85.50 185 ARG A C 1
ATOM 1461 O O . ARG A 1 185 ? -34.751 -6.344 56.805 1.00 85.50 185 ARG A O 1
ATOM 1468 N N . THR A 1 186 ? -36.872 -6.463 57.518 1.00 87.81 186 THR A N 1
ATOM 1469 C CA . THR A 1 186 ? -37.459 -6.107 56.216 1.00 87.81 186 THR A CA 1
ATOM 1470 C C . THR A 1 186 ? -37.242 -4.641 55.887 1.00 87.81 186 THR A C 1
ATOM 1472 O O . THR A 1 186 ? -36.984 -4.317 54.738 1.00 87.81 186 THR A O 1
ATOM 1475 N N . HIS A 1 187 ? -37.294 -3.760 56.884 1.00 87.38 187 HIS A N 1
ATOM 1476 C CA . HIS A 1 187 ? -37.030 -2.344 56.694 1.00 87.38 187 HIS A CA 1
ATOM 1477 C C . HIS A 1 187 ? -35.569 -2.106 56.302 1.00 87.38 187 HIS A C 1
ATOM 1479 O O . HIS A 1 187 ? -35.312 -1.389 55.338 1.00 87.38 187 HIS A O 1
ATOM 1485 N N . ASP A 1 188 ? -34.627 -2.775 56.966 1.00 88.12 188 ASP A N 1
ATOM 1486 C CA . ASP A 1 188 ? -33.205 -2.697 56.625 1.00 88.12 188 ASP A CA 1
ATOM 1487 C C . ASP A 1 188 ? -32.931 -3.239 55.213 1.00 88.12 188 ASP A C 1
ATOM 1489 O O . ASP A 1 188 ? -32.151 -2.653 54.462 1.00 88.12 188 ASP A O 1
ATOM 1493 N N . LEU A 1 189 ? -33.622 -4.314 54.808 1.00 86.50 189 LEU A N 1
ATOM 1494 C CA . LEU A 1 189 ? -33.563 -4.830 53.438 1.00 86.50 189 LEU A CA 1
ATOM 1495 C C . LEU A 1 189 ? -34.148 -3.844 52.424 1.00 86.50 189 LEU A C 1
ATOM 1497 O O . LEU A 1 189 ? -33.506 -3.578 51.418 1.00 86.50 189 LEU A O 1
ATOM 1501 N N . ILE A 1 190 ? -35.307 -3.244 52.704 1.00 83.69 190 ILE A N 1
ATOM 1502 C CA . ILE A 1 190 ? -35.936 -2.253 51.820 1.00 83.69 190 ILE A CA 1
ATOM 1503 C C . ILE A 1 190 ? -35.044 -1.015 51.665 1.00 83.69 190 ILE A C 1
ATOM 1505 O O . ILE A 1 190 ? -34.918 -0.494 50.560 1.00 83.69 190 ILE A O 1
ATOM 1509 N N . GLN A 1 191 ? -34.385 -0.555 52.731 1.00 84.62 191 GLN A N 1
ATOM 1510 C CA . GLN A 1 191 ? -33.438 0.559 52.640 1.00 84.62 191 GLN A CA 1
ATOM 1511 C C . GLN A 1 191 ? -32.186 0.192 51.837 1.00 84.62 191 GLN A C 1
ATOM 1513 O O . GLN A 1 191 ? -31.730 0.990 51.017 1.00 84.62 191 GLN A O 1
ATOM 1518 N N . ALA A 1 192 ? -31.660 -1.021 52.016 1.00 82.81 192 ALA A N 1
ATOM 1519 C CA . ALA A 1 192 ? -30.540 -1.515 51.222 1.00 82.81 192 ALA A CA 1
ATOM 1520 C C . ALA A 1 192 ? -30.909 -1.676 49.734 1.00 82.81 192 ALA A C 1
ATOM 1522 O O . ALA A 1 192 ? -30.093 -1.393 48.857 1.00 82.81 192 ALA A O 1
ATOM 1523 N N . GLU A 1 193 ? -32.142 -2.085 49.437 1.00 80.62 193 GLU A N 1
ATOM 1524 C CA . GLU A 1 193 ? -32.656 -2.237 48.075 1.00 80.62 193 GLU A CA 1
ATOM 1525 C C . GLU A 1 193 ? -32.936 -0.879 47.418 1.00 80.62 193 GLU A C 1
ATOM 1527 O O . GLU A 1 193 ? -32.641 -0.700 46.240 1.00 80.62 193 GLU A O 1
ATOM 1532 N N . LEU A 1 194 ? -33.420 0.109 48.181 1.00 77.50 194 LEU A N 1
ATOM 1533 C CA . LEU A 1 194 ? -33.585 1.492 47.720 1.00 77.50 194 LEU A CA 1
ATOM 1534 C C . LEU A 1 194 ? -32.237 2.137 47.379 1.00 77.50 194 LEU A C 1
ATOM 1536 O O . LEU A 1 194 ? -32.090 2.682 46.288 1.00 77.50 194 LEU A O 1
ATOM 1540 N N . ALA A 1 195 ? -31.227 1.990 48.242 1.00 78.81 195 ALA A N 1
ATOM 1541 C CA . ALA A 1 195 ? -29.869 2.459 47.953 1.00 78.81 195 ALA A CA 1
ATOM 1542 C C . ALA A 1 195 ? -29.267 1.759 46.718 1.00 78.81 195 ALA A C 1
ATOM 1544 O O . ALA A 1 195 ? -28.560 2.368 45.915 1.00 78.81 195 ALA A O 1
ATOM 1545 N N . ARG A 1 196 ? -29.592 0.476 46.517 1.00 74.38 196 ARG A N 1
ATOM 1546 C CA . ARG A 1 196 ? -29.201 -0.287 45.324 1.00 74.38 196 ARG A CA 1
ATOM 1547 C C . ARG A 1 196 ? -29.965 0.147 44.067 1.00 74.38 196 ARG A C 1
ATOM 1549 O O . ARG A 1 196 ? -29.401 0.106 42.975 1.00 74.38 196 ARG A O 1
ATOM 1556 N N . SER A 1 197 ? -31.218 0.576 44.210 1.00 75.56 197 SER A N 1
ATOM 1557 C CA . SER A 1 197 ? -32.065 1.063 43.119 1.00 75.56 197 SER A CA 1
ATOM 1558 C C . SER A 1 197 ? -31.610 2.425 42.601 1.00 75.56 197 SER A C 1
ATOM 1560 O O . SER A 1 197 ? -31.674 2.649 41.397 1.00 75.56 197 SER A O 1
ATOM 1562 N N . GLU A 1 198 ? -31.124 3.320 43.463 1.00 73.88 198 GLU A N 1
ATOM 1563 C CA . GLU A 1 198 ? -30.560 4.608 43.029 1.00 73.88 198 GLU A CA 1
ATOM 1564 C C . GLU A 1 198 ? -29.299 4.405 42.178 1.00 73.88 198 GLU A C 1
ATOM 1566 O O . GLU A 1 198 ? -29.195 4.962 41.087 1.00 73.88 198 GLU A O 1
ATOM 1571 N N . PHE A 1 199 ? -28.411 3.499 42.595 1.00 65.50 199 PHE A N 1
ATOM 1572 C CA . PHE A 1 199 ? -27.217 3.145 41.822 1.00 65.50 199 PHE A CA 1
ATOM 1573 C C . PHE A 1 199 ? -27.554 2.451 40.487 1.00 65.50 199 PHE A C 1
ATOM 1575 O O . PHE A 1 199 ? -26.923 2.700 39.455 1.00 65.50 199 PHE A O 1
ATOM 1582 N N . ALA A 1 200 ? -28.586 1.600 40.473 1.00 76.25 200 ALA A N 1
ATOM 1583 C CA . ALA A 1 200 ? -29.086 0.986 39.243 1.00 76.25 200 ALA A CA 1
ATOM 1584 C C . ALA A 1 200 ? -29.727 2.020 38.302 1.00 76.25 200 ALA A C 1
ATOM 1586 O O . ALA A 1 200 ? -29.552 1.930 37.087 1.00 76.25 200 ALA A O 1
ATOM 1587 N N . HIS A 1 201 ? -30.429 3.018 38.844 1.00 76.88 201 HIS A N 1
ATOM 1588 C CA . HIS A 1 201 ? -30.973 4.12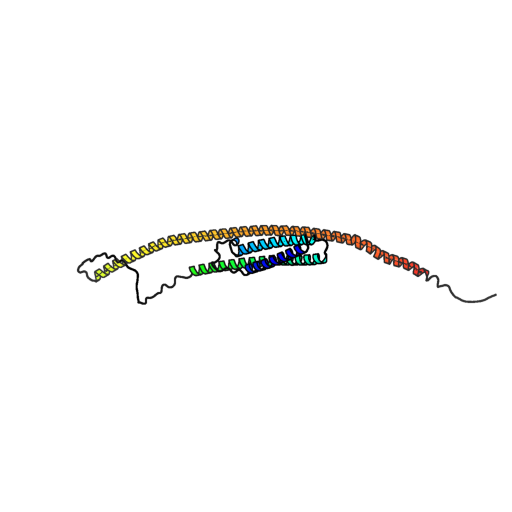7 38.064 1.00 76.88 201 HIS A CA 1
ATOM 1589 C C . HIS A 1 201 ? -29.869 4.973 37.438 1.00 76.88 201 HIS A C 1
ATOM 1591 O O . HIS A 1 201 ? -29.950 5.260 36.247 1.00 76.88 201 HIS A O 1
ATOM 1597 N N . GLU A 1 202 ? -28.828 5.306 38.198 1.00 75.62 202 GLU A N 1
ATOM 1598 C CA . GLU A 1 202 ? -27.676 6.054 37.694 1.00 75.62 202 GLU A CA 1
ATOM 1599 C C . GLU A 1 202 ? -26.990 5.286 36.550 1.00 75.62 202 GLU A C 1
ATOM 1601 O O . GLU A 1 202 ? -26.830 5.825 35.453 1.00 75.62 202 GLU A O 1
ATOM 1606 N N . THR A 1 203 ? -26.776 3.976 36.726 1.00 78.44 203 THR A N 1
ATOM 1607 C CA . THR A 1 203 ? -26.217 3.087 35.688 1.00 78.44 203 THR A CA 1
ATOM 1608 C C . THR A 1 203 ? -27.112 2.996 34.442 1.00 78.44 203 THR A C 1
ATOM 1610 O O . THR A 1 203 ? -26.631 3.022 33.307 1.00 78.44 203 THR A O 1
ATOM 1613 N N . LEU A 1 204 ? -28.437 2.905 34.610 1.00 78.44 204 LEU A N 1
ATOM 1614 C CA . LEU A 1 204 ? -29.372 2.877 33.480 1.00 78.44 204 LEU A CA 1
ATOM 1615 C C . LEU A 1 204 ? -29.399 4.215 32.736 1.00 78.44 204 LEU A C 1
ATOM 1617 O O . LEU A 1 204 ? -29.433 4.226 31.506 1.00 78.44 204 LEU A O 1
ATOM 1621 N N . THR A 1 205 ? -29.331 5.340 33.448 1.00 83.94 205 THR A N 1
ATOM 1622 C CA . THR A 1 205 ? -29.264 6.662 32.814 1.00 83.94 205 THR A CA 1
ATOM 1623 C C . THR A 1 205 ? -27.944 6.883 32.084 1.00 83.94 205 THR A C 1
ATOM 1625 O O . THR A 1 205 ? -27.957 7.379 30.958 1.00 83.94 205 THR A O 1
ATOM 1628 N N . GLU A 1 206 ? -26.827 6.437 32.658 1.00 82.06 206 GLU A N 1
ATOM 1629 C CA . GLU A 1 206 ? -25.508 6.497 32.032 1.00 82.06 206 GLU A CA 1
ATOM 1630 C C . GLU A 1 206 ? -25.449 5.605 30.785 1.00 82.06 206 GLU A C 1
ATOM 1632 O O . GLU A 1 206 ? -25.043 6.059 29.715 1.00 82.06 206 GLU A O 1
ATOM 1637 N N . SER A 1 207 ? -25.963 4.371 30.862 1.00 81.25 207 SER A N 1
ATOM 1638 C CA . SER A 1 207 ? -26.040 3.479 29.697 1.00 81.25 207 SER A CA 1
ATOM 1639 C C . SER A 1 207 ? -26.968 4.021 28.602 1.00 81.25 207 SER A C 1
ATOM 1641 O O . SER A 1 207 ? -26.641 3.932 27.419 1.00 81.25 207 SER A O 1
ATOM 1643 N N . SER A 1 208 ? -28.083 4.667 28.963 1.00 83.50 208 SER A N 1
ATOM 1644 C CA . SER A 1 208 ? -28.964 5.332 27.996 1.00 83.50 208 SER A CA 1
ATOM 1645 C C . SER A 1 208 ? -28.299 6.547 27.346 1.00 83.50 208 SER A C 1
ATOM 1647 O O . SER A 1 208 ? -28.541 6.810 26.165 1.00 83.50 208 SER A O 1
ATOM 1649 N N . ALA A 1 209 ? -27.470 7.289 28.083 1.00 82.19 209 ALA A N 1
ATOM 1650 C CA . ALA A 1 209 ? -26.692 8.397 27.540 1.00 82.19 209 ALA A CA 1
ATOM 1651 C C . ALA A 1 209 ? -25.598 7.892 26.586 1.00 82.19 209 ALA A C 1
ATOM 1653 O O . ALA A 1 209 ? -25.469 8.418 25.481 1.00 82.19 209 ALA A O 1
ATOM 1654 N N . ALA A 1 210 ? -24.896 6.816 26.950 1.00 82.56 210 ALA A N 1
ATOM 1655 C CA . ALA A 1 210 ? -23.905 6.167 26.095 1.00 82.56 210 ALA A CA 1
ATOM 1656 C C . ALA A 1 210 ? -24.531 5.624 24.798 1.00 82.56 210 ALA A C 1
ATOM 1658 O O . ALA A 1 210 ? -23.979 5.821 23.717 1.00 82.56 210 ALA A O 1
ATOM 1659 N N . LEU A 1 211 ? -25.719 5.009 24.869 1.00 83.06 211 LEU A N 1
ATOM 1660 C CA . LEU A 1 211 ? -26.462 4.560 23.684 1.00 83.06 211 LEU A CA 1
ATOM 1661 C C . LEU A 1 211 ? -26.854 5.724 22.768 1.00 83.06 211 LEU A C 1
ATOM 1663 O O . LEU A 1 211 ? -26.773 5.603 21.545 1.00 83.06 211 LEU A O 1
ATOM 1667 N N . LYS A 1 212 ? -27.248 6.863 23.344 1.00 83.81 212 LYS A N 1
ATOM 1668 C CA . LYS A 1 212 ? -27.585 8.061 22.574 1.00 83.81 212 LYS A CA 1
ATOM 1669 C C . LYS A 1 212 ? -26.355 8.656 21.888 1.00 83.81 212 LYS A C 1
ATOM 1671 O O . LYS A 1 212 ? -26.422 8.957 20.700 1.00 83.81 212 LYS A O 1
ATOM 1676 N N . GLN A 1 213 ? -25.233 8.739 22.600 1.00 84.75 213 GLN A N 1
ATOM 1677 C CA . GLN A 1 213 ? -23.961 9.196 22.043 1.00 84.75 213 GLN A CA 1
ATOM 1678 C C . GLN A 1 213 ? -23.478 8.272 20.920 1.00 84.75 213 GLN A C 1
ATOM 1680 O O . GLN A 1 213 ? -22.974 8.740 19.901 1.00 84.75 213 GLN A O 1
ATOM 1685 N N . LEU A 1 214 ? -23.687 6.960 21.057 1.00 82.75 214 LEU A N 1
ATOM 1686 C CA . LEU A 1 214 ? -23.369 6.006 20.002 1.00 82.75 214 LEU A CA 1
ATOM 1687 C C . LEU A 1 214 ? -24.277 6.208 18.780 1.00 82.75 214 LEU A C 1
ATOM 1689 O O . LEU A 1 214 ? -23.781 6.228 17.660 1.00 82.75 214 LEU A O 1
ATOM 1693 N N . ASN A 1 215 ? -25.582 6.419 18.973 1.00 86.12 215 ASN A N 1
ATOM 1694 C CA . ASN A 1 215 ? -26.523 6.707 17.885 1.00 86.12 215 ASN A CA 1
ATOM 1695 C C . ASN A 1 215 ? -26.192 8.015 17.143 1.00 86.12 215 ASN A C 1
ATOM 1697 O O . ASN A 1 215 ? -26.254 8.058 15.915 1.00 86.12 215 ASN A O 1
ATOM 1701 N N . GLU A 1 216 ? -25.823 9.069 17.873 1.00 85.75 216 GLU A N 1
ATOM 1702 C CA . GLU A 1 216 ? -25.327 10.326 17.293 1.00 85.75 216 GLU A CA 1
ATOM 1703 C C . GLU A 1 216 ? -24.036 10.080 16.502 1.00 85.75 216 GLU A C 1
ATOM 1705 O O . GLU A 1 216 ? -23.968 10.442 15.332 1.00 85.75 216 GLU A O 1
ATOM 1710 N N . SER A 1 217 ? -23.087 9.322 17.061 1.00 77.62 217 SER A N 1
ATOM 1711 C CA . SER A 1 217 ? -21.844 8.951 16.366 1.00 77.62 217 SER A CA 1
ATOM 1712 C C . SER A 1 217 ? -22.105 8.151 15.080 1.00 77.62 217 SER A C 1
ATOM 1714 O O . SER A 1 217 ? -21.469 8.395 14.060 1.00 77.62 217 SER A O 1
ATOM 1716 N N . TYR A 1 218 ? -23.063 7.217 15.082 1.00 79.44 218 TYR A N 1
ATOM 1717 C CA . TYR A 1 218 ? -23.460 6.475 13.877 1.00 79.44 218 TYR A CA 1
ATOM 1718 C C . TYR A 1 218 ? -24.138 7.370 12.834 1.00 79.44 218 TYR A C 1
ATOM 1720 O O . TYR A 1 218 ? -23.924 7.177 11.638 1.00 79.44 218 TYR A O 1
ATOM 1728 N N . THR A 1 219 ? -24.926 8.352 13.272 1.00 84.31 219 THR A N 1
ATOM 1729 C CA . THR A 1 219 ? -25.586 9.317 12.379 1.00 84.31 219 THR A CA 1
ATOM 1730 C C . THR A 1 219 ? -24.562 10.262 11.746 1.00 84.31 219 THR A C 1
ATOM 1732 O O . THR A 1 219 ? -24.606 10.506 10.539 1.00 84.31 219 THR A O 1
ATOM 1735 N N . ASP A 1 220 ? -23.586 10.726 12.526 1.00 86.06 220 ASP A N 1
ATOM 1736 C CA . ASP A 1 220 ? -22.483 11.551 12.037 1.00 86.06 220 ASP A CA 1
ATOM 1737 C C . ASP A 1 220 ? -21.612 10.777 11.041 1.00 86.06 220 ASP A C 1
ATOM 1739 O O . ASP A 1 220 ? -21.282 11.305 9.976 1.00 86.06 220 ASP A O 1
ATOM 1743 N N . LEU A 1 221 ? -21.313 9.502 11.314 1.00 81.44 221 LEU A N 1
ATOM 1744 C CA . LEU A 1 221 ? -20.592 8.632 10.381 1.00 81.44 221 LEU A CA 1
ATOM 1745 C C . LEU A 1 221 ? -21.374 8.377 9.087 1.00 81.44 221 LEU A C 1
ATOM 1747 O O . LEU A 1 221 ? -20.768 8.363 8.017 1.00 81.44 221 LEU A O 1
ATOM 1751 N N . ASP A 1 222 ? -22.699 8.222 9.149 1.00 85.81 222 ASP A N 1
ATOM 1752 C CA . ASP A 1 222 ? -23.538 8.096 7.951 1.00 85.81 222 ASP A CA 1
ATOM 1753 C C . ASP A 1 222 ? -23.543 9.399 7.136 1.00 85.81 222 ASP A C 1
ATOM 1755 O O . ASP A 1 222 ? -23.447 9.366 5.910 1.00 85.81 222 ASP A O 1
ATOM 1759 N N . SER A 1 223 ? -23.521 10.561 7.800 1.00 82.31 223 SER A N 1
ATOM 1760 C CA . SER A 1 223 ? -23.386 11.865 7.137 1.00 82.31 223 SER A CA 1
ATOM 1761 C C . SER A 1 223 ? -22.011 12.050 6.468 1.00 82.31 223 SER A C 1
ATOM 1763 O O . SER A 1 223 ? -21.910 12.548 5.340 1.00 82.31 223 SER A O 1
ATOM 1765 N N . MET A 1 224 ? -20.937 11.575 7.110 1.00 83.31 224 MET A N 1
ATOM 1766 C CA . MET A 1 224 ? -19.583 11.591 6.551 1.00 83.31 224 MET A CA 1
ATOM 1767 C C . MET A 1 224 ? -19.441 10.599 5.392 1.00 83.31 224 MET A C 1
ATOM 1769 O O . MET A 1 224 ? -18.836 10.915 4.370 1.00 83.31 224 MET A O 1
ATOM 1773 N N . LEU A 1 225 ? -20.054 9.420 5.492 1.00 87.31 225 LEU A N 1
ATOM 1774 C CA . LEU A 1 225 ? -20.115 8.451 4.399 1.00 87.31 225 LEU A CA 1
ATOM 1775 C C . LEU A 1 225 ? -20.963 8.959 3.234 1.00 87.31 225 LEU A C 1
ATOM 1777 O O . LEU A 1 225 ? -20.584 8.769 2.078 1.00 87.31 225 LEU A O 1
ATOM 1781 N N . ALA A 1 226 ? -22.077 9.633 3.508 1.00 85.69 226 ALA A N 1
ATOM 1782 C CA . ALA A 1 226 ? -22.916 10.246 2.490 1.00 85.69 226 ALA A CA 1
ATOM 1783 C C . ALA A 1 226 ? -22.169 11.363 1.754 1.00 85.69 226 ALA A C 1
ATOM 1785 O O . ALA A 1 226 ? -22.166 11.368 0.524 1.00 85.69 226 ALA A O 1
ATOM 1786 N N . SER A 1 227 ? -21.474 12.247 2.475 1.00 78.31 227 SER A N 1
ATOM 1787 C CA . SER A 1 227 ? -20.659 13.313 1.873 1.00 78.31 227 SER A CA 1
ATOM 1788 C C . SER A 1 227 ? -19.438 12.770 1.125 1.00 78.31 227 SER A C 1
ATOM 1790 O O . SER A 1 227 ? -19.145 13.238 0.028 1.00 78.31 227 SER A O 1
ATOM 1792 N N . SER A 1 228 ? -18.780 11.719 1.627 1.00 83.75 228 SER A N 1
ATOM 1793 C CA . SER A 1 228 ? -17.724 11.008 0.896 1.00 83.75 228 SER A CA 1
ATOM 1794 C C . SER A 1 228 ? -18.264 10.350 -0.376 1.00 83.75 228 SER A C 1
ATOM 1796 O O . SER A 1 228 ? -17.651 10.462 -1.434 1.00 83.75 228 SER A O 1
ATOM 1798 N N . LYS A 1 229 ? -19.444 9.718 -0.322 1.00 82.50 229 LYS A N 1
ATOM 1799 C CA . LYS A 1 229 ? -20.100 9.119 -1.492 1.00 82.50 229 LYS A CA 1
ATOM 1800 C C . LYS A 1 229 ? -20.521 10.175 -2.509 1.00 82.50 229 LYS A C 1
ATOM 1802 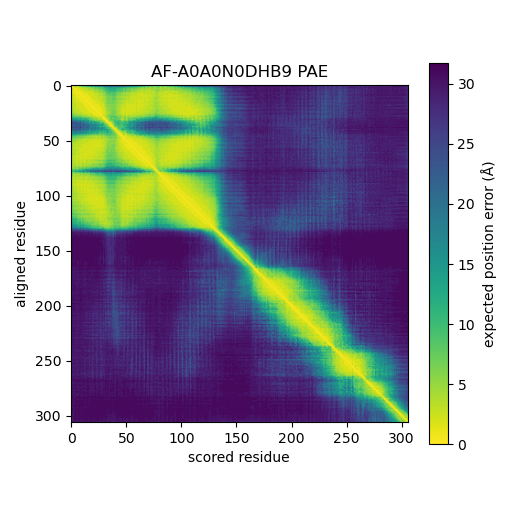O O . LYS A 1 229 ? -20.434 9.912 -3.704 1.00 82.50 229 LYS A O 1
ATOM 1807 N N . ASP A 1 230 ? -20.956 11.345 -2.061 1.00 82.25 230 ASP A N 1
ATOM 1808 C CA . ASP A 1 230 ? -21.316 12.456 -2.941 1.00 82.25 230 ASP A CA 1
ATOM 1809 C C . ASP A 1 230 ? -20.064 13.094 -3.569 1.00 82.25 230 ASP A C 1
ATOM 1811 O O . ASP A 1 230 ? -20.027 13.353 -4.769 1.00 82.25 230 ASP A O 1
ATOM 1815 N N . LEU A 1 231 ? -18.964 13.214 -2.818 1.00 82.38 231 LEU A N 1
ATOM 1816 C CA . LEU A 1 231 ? -17.660 13.629 -3.347 1.00 82.38 231 LEU A CA 1
ATOM 1817 C C . LEU A 1 231 ? -17.079 12.608 -4.335 1.00 82.38 231 LEU A 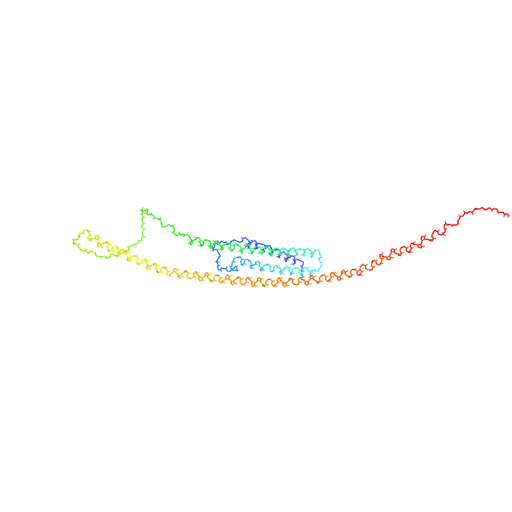C 1
ATOM 1819 O O . LEU A 1 231 ? -16.609 12.983 -5.405 1.00 82.38 231 LEU A O 1
ATOM 1823 N N . LEU A 1 232 ? -17.171 11.311 -4.044 1.00 77.19 232 LEU A N 1
ATOM 1824 C CA . LEU A 1 232 ? -16.784 10.251 -4.976 1.00 77.19 232 LEU A CA 1
ATOM 1825 C C . LEU A 1 232 ? -17.717 10.213 -6.188 1.00 77.19 232 LEU A C 1
ATOM 1827 O O . LEU A 1 232 ? -17.260 10.005 -7.306 1.00 77.19 232 LEU A O 1
ATOM 1831 N N . GLY A 1 233 ? -19.013 10.452 -5.998 1.00 75.81 233 GLY A N 1
ATOM 1832 C CA . GLY A 1 233 ? -20.006 10.522 -7.062 1.00 75.81 233 GLY A CA 1
ATOM 1833 C C . GLY A 1 233 ? -19.766 11.705 -7.992 1.00 75.81 233 GLY A C 1
ATOM 1834 O O . GLY A 1 233 ? -19.825 11.540 -9.208 1.00 75.81 233 GLY A O 1
ATOM 1835 N N . THR A 1 234 ? -19.431 12.873 -7.447 1.00 74.06 234 THR A N 1
ATOM 1836 C CA . THR A 1 234 ? -19.088 14.075 -8.217 1.00 74.06 234 THR A CA 1
ATOM 1837 C C . THR A 1 234 ? -17.745 13.923 -8.924 1.00 74.06 234 THR A C 1
ATOM 1839 O O . THR A 1 234 ? -17.661 14.276 -10.098 1.00 74.06 234 THR A O 1
ATOM 1842 N N . LEU A 1 235 ? -16.737 13.302 -8.302 1.00 69.25 235 LEU A N 1
ATOM 1843 C CA . LEU A 1 235 ? -15.469 12.969 -8.963 1.00 69.25 235 LEU A CA 1
ATOM 1844 C C . LEU A 1 235 ? -15.658 11.963 -10.098 1.00 69.25 235 LEU A C 1
ATOM 1846 O O . LEU A 1 235 ? -15.177 12.183 -11.206 1.00 69.25 235 LEU A O 1
ATOM 1850 N N . LEU A 1 236 ? -16.410 10.889 -9.861 1.00 60.09 236 LEU A N 1
ATOM 1851 C CA . LEU A 1 236 ? -16.646 9.843 -10.856 1.00 60.09 236 LEU A CA 1
ATOM 1852 C C . LEU A 1 236 ? -17.566 10.352 -11.975 1.00 60.09 236 LEU A C 1
ATOM 1854 O O . LEU A 1 236 ? -17.393 9.993 -13.137 1.00 60.09 236 LEU A O 1
ATOM 1858 N N . ARG A 1 237 ? -18.503 11.259 -11.670 1.00 61.47 237 ARG A N 1
ATOM 1859 C CA . ARG A 1 237 ? -19.304 11.988 -12.667 1.00 61.47 237 ARG A CA 1
ATOM 1860 C C . ARG A 1 237 ? -18.462 12.991 -13.458 1.00 61.47 237 ARG A C 1
ATOM 1862 O O . ARG A 1 237 ? -18.688 13.120 -14.659 1.00 61.47 237 ARG A O 1
ATOM 1869 N N . SER A 1 238 ? -17.505 13.657 -12.816 1.00 66.00 238 SER A N 1
ATOM 1870 C CA . SER A 1 238 ? -16.578 14.603 -13.445 1.00 66.00 238 SER A CA 1
ATOM 1871 C C . SER A 1 238 ? -15.615 13.884 -14.395 1.00 66.00 238 SER A C 1
ATOM 1873 O O . SER A 1 238 ? -15.538 14.224 -15.569 1.00 66.00 238 SER A O 1
ATOM 1875 N N . GLN A 1 239 ? -15.010 12.772 -13.971 1.00 58.12 239 GLN A N 1
ATOM 1876 C CA . GLN A 1 239 ? -14.145 11.947 -14.825 1.00 58.12 239 GLN A CA 1
ATOM 1877 C C . GLN A 1 239 ? -14.906 11.324 -16.018 1.00 58.12 239 GLN A C 1
ATOM 1879 O O . GLN A 1 239 ? -14.348 11.057 -17.086 1.00 58.12 239 GLN A O 1
ATOM 1884 N N . LYS A 1 240 ? -16.224 11.135 -15.872 1.00 60.97 240 LYS A N 1
ATOM 1885 C CA . LYS A 1 240 ? -17.107 10.648 -16.940 1.00 60.97 240 LYS A CA 1
ATOM 1886 C C . LYS A 1 240 ? -17.392 11.704 -18.014 1.00 60.97 240 LYS A C 1
ATOM 1888 O O . LYS A 1 240 ? -17.639 11.320 -19.157 1.00 60.97 240 LYS A O 1
ATOM 1893 N N . SER A 1 241 ? -17.349 13.001 -17.686 1.00 62.69 241 SER A N 1
ATOM 1894 C CA . SER A 1 241 ? -17.460 14.067 -18.695 1.00 62.69 241 SER A CA 1
ATOM 1895 C C . SER A 1 241 ? -16.177 14.177 -19.524 1.00 62.69 241 SER A C 1
ATOM 1897 O O . SER A 1 241 ? -16.251 14.364 -20.737 1.00 62.69 241 SER A O 1
ATOM 1899 N N . ASP A 1 242 ? -15.024 13.934 -18.898 1.00 68.00 242 ASP A N 1
ATOM 1900 C CA . ASP A 1 242 ? -13.720 13.960 -19.565 1.00 68.00 242 ASP A CA 1
ATOM 1901 C C . ASP A 1 242 ? -13.603 12.835 -20.610 1.00 68.00 242 ASP A C 1
ATOM 1903 O O . ASP A 1 242 ? -13.180 13.034 -21.751 1.00 68.00 242 ASP A O 1
ATOM 1907 N N . THR A 1 243 ? -14.157 11.662 -20.281 1.00 70.88 243 THR A N 1
ATOM 1908 C CA . THR A 1 243 ? -14.281 10.546 -21.235 1.00 70.88 243 THR A CA 1
ATOM 1909 C C . THR A 1 243 ? -15.191 10.903 -22.420 1.00 70.88 243 THR A C 1
ATOM 1911 O O . THR A 1 243 ? -14.952 10.465 -23.545 1.00 70.88 243 THR A O 1
ATOM 1914 N N . TRP A 1 244 ? -16.217 11.735 -22.206 1.00 77.19 244 TRP A N 1
ATOM 1915 C CA . TRP A 1 244 ? -17.106 12.206 -23.273 1.00 77.19 244 TRP A CA 1
ATOM 1916 C C . TRP A 1 244 ? -16.409 13.195 -24.219 1.00 77.19 244 TRP A C 1
ATOM 1918 O O . TRP A 1 244 ? -16.598 13.118 -25.438 1.00 77.19 244 TRP A O 1
ATOM 1928 N N . TYR A 1 245 ? -15.556 14.080 -23.692 1.00 79.69 245 TYR A N 1
ATOM 1929 C CA . TYR A 1 245 ? -14.723 14.966 -24.512 1.00 79.69 245 TYR A CA 1
ATOM 1930 C C . TYR A 1 245 ? -13.730 14.175 -25.366 1.00 79.69 245 TYR A C 1
ATOM 1932 O O . TYR A 1 245 ? -13.668 14.381 -26.579 1.00 79.69 245 TYR A O 1
ATOM 1940 N N . LEU A 1 246 ? -13.029 13.203 -24.775 1.00 76.56 246 LEU A N 1
ATOM 1941 C CA . LEU A 1 246 ? -12.098 12.352 -25.518 1.00 76.56 246 LEU A CA 1
ATOM 1942 C C . LEU A 1 246 ? -12.817 11.535 -26.606 1.00 76.56 246 LEU A C 1
ATOM 1944 O O . LEU A 1 246 ? -12.331 11.420 -27.732 1.00 76.56 246 LEU A O 1
ATOM 1948 N N . GLN A 1 247 ? -14.015 11.026 -26.302 1.00 84.50 247 GLN A N 1
ATOM 1949 C CA . GLN A 1 247 ? -14.830 10.264 -27.246 1.00 84.50 247 GLN A CA 1
ATOM 1950 C C . GLN A 1 247 ? -15.295 11.126 -28.430 1.00 84.50 247 GLN A C 1
ATOM 1952 O O . GLN A 1 247 ? -15.147 10.718 -29.582 1.00 84.50 247 GLN A O 1
ATOM 1957 N N . THR A 1 248 ? -15.830 12.324 -28.180 1.00 91.69 248 THR A N 1
ATOM 1958 C CA . THR A 1 248 ? -16.272 13.237 -29.253 1.00 91.69 248 THR A CA 1
ATOM 1959 C C . THR A 1 248 ? -15.109 13.726 -30.118 1.00 91.69 248 THR A C 1
ATOM 1961 O O . THR A 1 248 ? -15.244 13.768 -31.344 1.00 91.69 248 THR A O 1
ATOM 1964 N N . ALA A 1 249 ? -13.947 14.006 -29.518 1.00 87.94 249 ALA A N 1
ATOM 1965 C CA . ALA A 1 249 ? -12.728 14.348 -30.245 1.00 87.94 249 ALA A CA 1
ATOM 1966 C C . ALA A 1 249 ? -12.244 13.190 -31.137 1.00 87.94 249 ALA A C 1
ATOM 1968 O O . ALA A 1 249 ? -11.910 13.413 -32.301 1.00 87.94 249 ALA A O 1
ATOM 1969 N N . PHE A 1 250 ? -12.279 11.948 -30.641 1.00 87.25 250 PHE A N 1
ATOM 1970 C CA . PHE A 1 250 ? -11.912 10.764 -31.420 1.00 87.25 250 PHE A CA 1
ATOM 1971 C C . PHE A 1 250 ? -12.863 10.524 -32.602 1.00 87.25 250 PHE A C 1
ATOM 1973 O O . PHE A 1 250 ? -12.403 10.227 -33.704 1.00 87.25 250 PHE A O 1
ATOM 1980 N N . TYR A 1 251 ? -14.176 10.719 -32.425 1.00 92.50 251 TYR A N 1
ATOM 1981 C CA . TYR A 1 251 ? -15.136 10.639 -33.534 1.00 92.50 251 TYR A CA 1
ATOM 1982 C C . TYR A 1 251 ? -14.921 11.746 -34.572 1.00 92.50 251 TYR A C 1
ATOM 1984 O O . TYR A 1 251 ? -14.920 11.454 -35.765 1.00 92.50 251 TYR A O 1
ATOM 1992 N N . MET A 1 252 ? -14.684 12.995 -34.154 1.00 91.44 252 MET A N 1
ATOM 1993 C CA . MET A 1 252 ? -14.355 14.091 -35.078 1.00 91.44 252 MET A CA 1
ATOM 1994 C C . MET A 1 252 ? -13.057 13.815 -35.854 1.00 91.44 252 MET A C 1
ATOM 1996 O O . MET A 1 252 ? -12.991 14.042 -37.065 1.00 91.44 252 MET A O 1
ATOM 2000 N N . LEU A 1 253 ? -12.039 13.262 -35.189 1.00 92.00 253 LEU A N 1
ATOM 2001 C CA . LEU A 1 253 ? -10.803 12.815 -35.831 1.00 92.00 253 LEU A CA 1
ATOM 2002 C C . LEU A 1 253 ? -11.073 11.673 -36.819 1.00 92.00 253 LEU A C 1
ATOM 2004 O O . LEU A 1 253 ? -10.623 11.732 -37.958 1.00 92.00 253 LEU A O 1
ATOM 2008 N N . GLY A 1 254 ? -11.863 10.670 -36.440 1.00 95.06 254 GLY A N 1
ATOM 2009 C CA . GLY A 1 254 ? -12.237 9.564 -37.322 1.00 95.06 254 GLY A CA 1
ATOM 2010 C C . GLY A 1 254 ? -13.015 10.024 -38.557 1.00 95.06 254 GLY A C 1
ATOM 2011 O O . GLY A 1 254 ? -12.724 9.582 -39.666 1.00 95.06 254 GLY A O 1
ATOM 2012 N N . VAL A 1 255 ? -13.955 10.960 -38.397 1.00 95.00 255 VAL A N 1
ATOM 2013 C CA . VAL A 1 255 ? -14.724 11.551 -39.504 1.00 95.00 255 VAL A CA 1
ATOM 2014 C C . VAL A 1 255 ? -13.817 12.343 -40.442 1.00 95.00 255 VAL A C 1
ATOM 2016 O O . VAL A 1 255 ? -13.907 12.180 -41.657 1.00 95.00 255 VAL A O 1
ATOM 2019 N N . THR A 1 256 ? -12.913 13.171 -39.913 1.00 92.44 256 THR A N 1
ATOM 2020 C CA . THR A 1 256 ? -11.974 13.938 -40.750 1.00 92.44 256 THR A CA 1
ATOM 2021 C C . THR A 1 256 ? -10.960 13.038 -41.453 1.00 92.44 256 THR A C 1
ATOM 2023 O O . THR A 1 256 ? -10.676 13.254 -42.631 1.00 92.44 256 THR A O 1
ATOM 2026 N N . LEU A 1 257 ? -10.472 11.987 -40.788 1.00 89.50 257 LEU A N 1
ATOM 2027 C CA . LEU A 1 257 ? -9.577 10.994 -41.377 1.00 89.50 257 LEU A CA 1
ATOM 2028 C C . LEU A 1 257 ? -10.293 10.170 -42.454 1.00 89.50 257 LEU A C 1
ATOM 2030 O O . LEU A 1 257 ? -9.763 9.993 -43.547 1.00 89.50 257 LEU A O 1
ATOM 2034 N N . GLY A 1 258 ? -11.528 9.741 -42.193 1.00 92.62 258 GLY A N 1
ATOM 2035 C CA . GLY A 1 258 ? -12.390 9.071 -43.165 1.00 92.62 258 GLY A CA 1
ATOM 2036 C C . GLY A 1 258 ? -12.699 9.958 -44.372 1.00 92.62 258 GLY A C 1
ATOM 2037 O O . GLY A 1 258 ? -12.621 9.494 -45.507 1.00 92.62 258 GLY A O 1
ATOM 2038 N N . TRP A 1 259 ? -12.956 11.251 -44.158 1.00 90.81 259 TRP A N 1
ATOM 2039 C CA . TRP A 1 259 ? -13.137 12.233 -45.229 1.00 90.81 259 TRP A CA 1
ATOM 2040 C C . TRP A 1 259 ? -11.861 12.438 -46.049 1.00 90.81 259 TRP A C 1
ATOM 2042 O O . TRP A 1 259 ? -11.917 12.500 -47.275 1.00 90.81 259 TRP A O 1
ATOM 2052 N N . LEU A 1 260 ? -10.699 12.500 -45.395 1.00 86.38 260 LEU A N 1
ATOM 2053 C CA . LEU A 1 260 ? -9.396 12.558 -46.054 1.00 86.38 260 LEU A CA 1
ATOM 2054 C C . LEU A 1 260 ? -9.124 11.295 -46.864 1.00 86.38 260 LEU A C 1
ATOM 2056 O O . LEU A 1 260 ? -8.686 11.412 -48.000 1.00 86.38 260 LEU A O 1
ATOM 2060 N N . LEU A 1 261 ? -9.420 10.107 -46.341 1.00 84.75 261 LEU A N 1
ATOM 2061 C CA . LEU A 1 261 ? -9.289 8.849 -47.077 1.00 84.75 261 LEU A CA 1
ATOM 2062 C C . LEU A 1 261 ? -10.259 8.794 -48.260 1.00 84.75 261 LEU A C 1
ATOM 2064 O O . LEU A 1 261 ? -9.845 8.490 -49.375 1.00 84.75 261 LEU A O 1
ATOM 2068 N N . PHE A 1 262 ? -11.521 9.173 -48.070 1.00 82.19 262 PHE A N 1
ATOM 2069 C CA . PHE A 1 262 ? -12.499 9.258 -49.154 1.00 82.19 262 PHE A CA 1
ATOM 2070 C C . PHE A 1 262 ? -12.037 10.232 -50.249 1.00 82.19 262 PHE A C 1
ATOM 2072 O O . PHE A 1 262 ? -12.019 9.911 -51.438 1.00 82.19 262 PHE A O 1
ATOM 2079 N N . ARG A 1 263 ? -11.573 11.4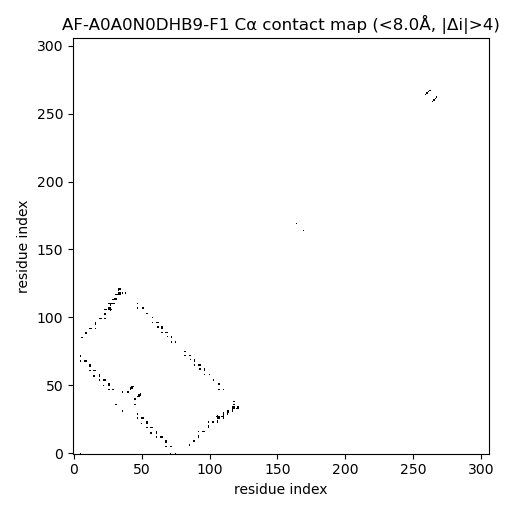17 -49.848 1.00 81.94 263 ARG A N 1
ATOM 2080 C CA . ARG A 1 263 ? -11.130 12.461 -50.771 1.00 81.94 263 ARG A CA 1
ATOM 2081 C C . ARG A 1 263 ? -9.793 12.145 -51.441 1.00 81.94 263 ARG A C 1
ATOM 2083 O O . ARG A 1 263 ? -9.607 12.472 -52.608 1.00 81.94 263 ARG A O 1
ATOM 2090 N N . ARG A 1 264 ? -8.840 11.562 -50.715 1.00 76.06 264 ARG A N 1
ATOM 2091 C CA . ARG A 1 264 ? -7.456 11.350 -51.167 1.00 76.06 264 ARG A CA 1
ATOM 2092 C C . ARG A 1 264 ? -7.270 9.968 -51.788 1.00 76.06 264 ARG A C 1
ATOM 2094 O O . ARG A 1 264 ? -6.704 9.872 -52.871 1.00 76.06 264 ARG A O 1
ATOM 2101 N N . LEU A 1 265 ? -7.730 8.919 -51.105 1.00 69.31 265 LEU A N 1
ATOM 2102 C CA . LEU A 1 265 ? -7.498 7.517 -51.463 1.00 69.31 265 LEU A CA 1
ATOM 2103 C C . LEU A 1 265 ? -8.582 6.952 -52.385 1.00 69.31 265 LEU A C 1
ATOM 2105 O O . LEU A 1 265 ? -8.272 6.121 -53.228 1.00 69.31 265 LEU A O 1
ATOM 2109 N N . LEU A 1 266 ? -9.838 7.387 -52.261 1.00 69.44 266 LEU A N 1
ATOM 2110 C CA . LEU A 1 266 ? -10.874 6.937 -53.194 1.00 69.44 266 LEU A CA 1
ATOM 2111 C C . LEU A 1 266 ? -10.890 7.792 -54.460 1.00 69.44 266 LEU A C 1
ATOM 2113 O O . LEU A 1 266 ? -10.913 7.231 -55.545 1.00 69.44 266 LEU A O 1
ATOM 2117 N N . TYR A 1 267 ? -10.814 9.123 -54.366 1.00 72.69 267 TYR A N 1
ATOM 2118 C CA . TYR A 1 267 ? -11.025 9.965 -55.553 1.00 72.69 267 TYR A CA 1
ATOM 2119 C C . TYR A 1 267 ? -9.888 9.902 -56.590 1.00 72.69 267 TYR A C 1
ATOM 2121 O O . TYR A 1 267 ? -10.150 9.821 -57.786 1.00 72.69 267 TYR A O 1
ATOM 2129 N N . GLY A 1 268 ? -8.622 9.902 -56.158 1.00 70.69 268 GLY A N 1
ATOM 2130 C CA . GLY A 1 268 ? -7.476 9.845 -57.078 1.00 70.69 268 GLY A CA 1
ATOM 2131 C C . GLY A 1 268 ? -7.315 8.468 -57.743 1.00 70.69 268 GLY A C 1
ATOM 2132 O O . GLY A 1 268 ? -7.408 8.361 -58.967 1.00 70.69 268 GLY A O 1
ATOM 2133 N N . PRO A 1 269 ? -7.119 7.399 -56.954 1.00 73.75 269 PRO A N 1
ATOM 2134 C CA . PRO A 1 269 ? -7.012 6.036 -57.457 1.00 73.75 269 PRO A CA 1
ATOM 2135 C C . PRO A 1 269 ? -8.253 5.533 -58.194 1.00 73.75 269 PRO A C 1
ATOM 2137 O O . PRO A 1 269 ? -8.066 4.867 -59.203 1.00 73.75 269 PRO A O 1
ATOM 2140 N N . MET A 1 270 ? -9.495 5.859 -57.787 1.00 71.62 270 MET A N 1
ATOM 2141 C CA . MET A 1 270 ? -10.671 5.459 -58.585 1.00 71.62 270 MET A CA 1
ATOM 2142 C C . MET A 1 270 ? -10.724 6.175 -59.928 1.00 71.62 270 MET A C 1
ATOM 2144 O O . MET A 1 270 ? -11.122 5.554 -60.907 1.00 71.62 270 MET A O 1
ATOM 2148 N N . TRP A 1 271 ? -10.290 7.437 -60.026 1.00 73.25 271 TRP A N 1
ATOM 2149 C CA . TRP A 1 271 ? -10.212 8.087 -61.335 1.00 73.25 271 TRP A CA 1
ATOM 2150 C C . TRP A 1 271 ? -9.163 7.417 -62.223 1.00 73.25 271 TRP A C 1
ATOM 2152 O O . TRP A 1 271 ? -9.396 7.236 -63.412 1.00 73.25 271 TRP A O 1
ATOM 2162 N N . TRP A 1 272 ? -8.046 6.961 -61.648 1.00 76.88 272 TRP A N 1
ATOM 2163 C CA . TRP A 1 272 ? -7.095 6.100 -62.354 1.00 76.88 272 TRP A CA 1
ATOM 2164 C C . TRP A 1 272 ? -7.724 4.756 -62.739 1.00 76.88 272 TRP A C 1
ATOM 2166 O O . TRP A 1 272 ? -7.607 4.354 -63.885 1.00 76.88 272 TRP A O 1
ATOM 2176 N N . LEU A 1 273 ? -8.454 4.096 -61.840 1.00 77.50 273 LEU A N 1
ATOM 2177 C CA . LEU A 1 273 ? -9.102 2.797 -62.066 1.00 77.50 273 LEU A CA 1
ATOM 2178 C C . LEU A 1 273 ? -10.252 2.876 -63.083 1.00 77.50 273 LEU A C 1
ATOM 2180 O O . LEU A 1 273 ? -10.531 1.886 -63.739 1.00 77.50 273 LEU A O 1
ATOM 2184 N N . VAL A 1 274 ? -10.883 4.038 -63.270 1.00 78.12 274 VAL A N 1
ATOM 2185 C CA . VAL A 1 274 ? -11.858 4.298 -64.346 1.00 78.12 274 VAL A CA 1
ATOM 2186 C C . VAL A 1 274 ? -11.153 4.718 -65.642 1.00 78.12 274 VAL A C 1
ATOM 2188 O O . VAL A 1 274 ? -11.539 4.283 -66.725 1.00 78.12 274 VAL A O 1
ATOM 2191 N N . TRP A 1 275 ? -10.087 5.521 -65.565 1.00 77.56 275 TRP A N 1
ATOM 2192 C CA . TRP A 1 275 ? -9.348 5.995 -66.740 1.00 77.56 275 TRP A CA 1
ATOM 2193 C C . TRP A 1 275 ? -8.494 4.903 -67.396 1.00 77.56 275 TRP A C 1
ATOM 2195 O O . TRP A 1 275 ? -8.386 4.872 -68.618 1.00 77.56 275 TRP A O 1
ATOM 2205 N N . LEU A 1 276 ? -7.925 3.978 -66.621 1.00 77.19 276 LEU A N 1
ATOM 2206 C CA . LEU A 1 276 ? -7.092 2.872 -67.104 1.00 77.19 276 LEU A CA 1
ATOM 2207 C C . LEU A 1 276 ? -7.869 1.898 -68.018 1.00 77.19 276 LEU A C 1
ATOM 2209 O O . LEU A 1 276 ? -7.405 1.693 -69.138 1.00 77.19 276 LEU A O 1
ATOM 2213 N N . PRO A 1 277 ? -9.058 1.360 -67.661 1.00 76.38 277 PRO A N 1
ATOM 2214 C CA . PRO A 1 277 ? -9.853 0.526 -68.562 1.00 76.38 277 PRO A CA 1
ATOM 2215 C C . PRO A 1 277 ? -10.446 1.333 -69.717 1.00 76.38 277 PRO A C 1
ATOM 2217 O O . PRO A 1 277 ? -10.520 0.817 -70.828 1.00 76.38 277 PRO A O 1
ATOM 2220 N N . LEU A 1 278 ? -10.813 2.603 -69.506 1.00 77.31 278 LEU A N 1
ATOM 2221 C CA . LEU A 1 278 ? -11.317 3.456 -70.581 1.00 77.31 278 LEU A CA 1
ATOM 2222 C C . LEU A 1 278 ? -10.227 3.708 -71.636 1.00 77.31 278 LEU A C 1
ATOM 2224 O O . LEU A 1 278 ? -10.468 3.549 -72.829 1.00 77.31 278 LEU A O 1
ATOM 2228 N N . ARG A 1 279 ? -8.992 4.002 -71.216 1.00 76.88 279 ARG A N 1
ATOM 2229 C CA . ARG A 1 279 ? -7.833 4.133 -72.109 1.00 76.88 279 ARG A CA 1
ATOM 2230 C C . ARG A 1 279 ? -7.449 2.802 -72.752 1.00 76.88 279 ARG A C 1
ATOM 2232 O O . ARG A 1 279 ? -7.041 2.811 -73.908 1.00 76.88 279 ARG A O 1
ATOM 2239 N N . LEU A 1 280 ? -7.602 1.673 -72.056 1.00 75.25 280 LEU A N 1
ATOM 2240 C CA . LEU A 1 280 ? -7.392 0.348 -72.644 1.00 75.25 280 LEU A CA 1
ATOM 2241 C C . LEU A 1 280 ? -8.438 0.052 -73.729 1.00 75.25 280 LEU A C 1
ATOM 2243 O O . LEU A 1 280 ? -8.076 -0.428 -74.792 1.00 75.25 280 LEU A O 1
ATOM 2247 N N . MET A 1 281 ? -9.706 0.405 -73.513 1.00 74.88 281 MET A N 1
ATOM 2248 C CA . MET A 1 281 ? -10.784 0.234 -74.496 1.00 74.88 281 MET A CA 1
ATOM 2249 C C . MET A 1 281 ? -10.606 1.143 -75.719 1.00 74.88 281 MET A C 1
ATOM 2251 O O . MET A 1 281 ? -10.694 0.672 -76.851 1.00 74.88 281 MET A O 1
ATOM 2255 N N . PHE A 1 282 ? -10.270 2.423 -75.526 1.00 74.12 282 PHE A N 1
ATOM 2256 C CA . PHE A 1 282 ? -9.976 3.334 -76.641 1.00 74.12 282 PHE A CA 1
ATOM 2257 C C . PHE A 1 282 ? -8.622 3.045 -77.324 1.00 74.12 282 PHE A C 1
ATOM 2259 O O . PHE A 1 282 ? -8.466 3.303 -78.517 1.00 74.12 282 PHE A O 1
ATOM 2266 N N . GLY A 1 283 ? -7.648 2.484 -76.599 1.00 63.69 283 GLY A N 1
ATOM 2267 C CA . GLY A 1 283 ? -6.321 2.124 -77.111 1.00 63.69 283 GLY A CA 1
ATOM 2268 C C . GLY A 1 283 ? -6.265 0.768 -77.823 1.00 63.69 283 GLY A C 1
ATOM 2269 O O . GLY A 1 283 ? -5.546 0.633 -78.809 1.00 63.69 283 GLY A O 1
ATOM 2270 N N . LEU A 1 284 ? -7.044 -0.228 -77.388 1.00 59.31 284 LEU A N 1
ATOM 2271 C CA . LEU A 1 284 ? -7.177 -1.508 -78.098 1.00 59.31 284 LEU A CA 1
ATOM 2272 C C . LEU A 1 284 ? -8.168 -1.420 -79.265 1.00 59.31 284 LEU A C 1
ATOM 2274 O O . LEU A 1 284 ? -7.970 -2.104 -80.269 1.00 59.31 284 LEU A O 1
ATOM 2278 N N . GLY A 1 285 ? -9.189 -0.560 -79.183 1.00 57.78 285 GLY A N 1
ATOM 2279 C CA . GLY A 1 285 ? -10.169 -0.384 -80.260 1.00 57.78 285 GLY A CA 1
ATOM 2280 C C . GLY A 1 285 ? -9.570 0.144 -81.570 1.00 57.78 285 GLY A C 1
ATOM 2281 O O . GLY A 1 285 ? -10.036 -0.218 -82.647 1.00 57.78 285 GLY A O 1
ATOM 2282 N N . THR A 1 286 ? -8.500 0.944 -81.509 1.00 57.28 286 THR A N 1
ATOM 2283 C CA . THR A 1 286 ? -7.844 1.493 -82.711 1.00 57.28 286 THR A CA 1
ATOM 2284 C C . THR A 1 286 ? -6.789 0.562 -83.320 1.00 57.28 286 THR A C 1
ATOM 2286 O O . THR A 1 286 ? -6.524 0.658 -84.515 1.00 57.28 286 THR A O 1
ATOM 2289 N N . SER A 1 287 ? -6.237 -0.384 -82.550 1.00 55.62 287 SER A N 1
ATOM 2290 C CA . SER A 1 287 ? -5.249 -1.355 -83.054 1.00 55.62 287 SER A CA 1
ATOM 2291 C C . SER A 1 287 ? -5.907 -2.592 -83.687 1.00 55.62 287 SER A C 1
ATOM 2293 O O . SER A 1 287 ? -5.466 -3.070 -84.730 1.00 55.62 287 SER A O 1
ATOM 2295 N N . ALA A 1 288 ? -7.033 -3.066 -83.139 1.00 55.91 288 ALA A N 1
ATOM 2296 C CA . ALA A 1 288 ? -7.757 -4.210 -83.706 1.00 55.91 288 ALA A CA 1
ATOM 2297 C C . ALA A 1 288 ? -8.473 -3.889 -85.039 1.00 55.91 288 ALA A C 1
ATOM 2299 O O . ALA A 1 288 ? -8.692 -4.785 -85.852 1.00 55.91 288 ALA A O 1
ATOM 2300 N N . GLY A 1 289 ? -8.800 -2.617 -85.297 1.00 54.00 289 GLY A N 1
ATOM 2301 C CA . GLY A 1 289 ? -9.431 -2.183 -86.549 1.00 54.00 289 GLY A CA 1
ATOM 2302 C C . GLY A 1 289 ? -8.478 -2.041 -87.744 1.00 54.00 289 GLY A C 1
ATOM 2303 O O . GLY A 1 289 ? -8.935 -2.111 -88.883 1.00 54.00 289 GLY A O 1
ATOM 2304 N N . SER A 1 290 ? -7.165 -1.872 -87.527 1.00 52.12 290 SER A N 1
ATOM 2305 C CA . SER A 1 290 ? -6.217 -1.637 -88.634 1.00 52.12 290 SER A CA 1
ATOM 2306 C C . SER A 1 290 ? -5.667 -2.926 -89.260 1.00 52.12 290 SER A C 1
ATOM 2308 O O . SER A 1 290 ? -5.257 -2.917 -90.418 1.00 52.12 290 SER A O 1
ATOM 2310 N N . VAL A 1 291 ? -5.738 -4.057 -88.549 1.00 53.97 291 VAL A N 1
ATOM 2311 C CA . VAL A 1 291 ? -5.243 -5.353 -89.053 1.00 53.97 291 VAL A CA 1
ATOM 2312 C C . VAL A 1 291 ? -6.301 -6.098 -89.884 1.00 53.97 291 VAL A C 1
ATOM 2314 O O . VAL A 1 291 ? -5.956 -6.911 -90.737 1.00 53.97 291 VAL A O 1
ATOM 2317 N N . VAL A 1 292 ? -7.590 -5.772 -89.730 1.00 56.19 292 VAL A N 1
ATOM 2318 C CA . VAL A 1 292 ? -8.679 -6.410 -90.501 1.00 56.19 292 VAL A CA 1
ATOM 2319 C C . VAL A 1 292 ? -8.905 -5.755 -91.875 1.00 56.19 292 VAL A C 1
ATOM 2321 O O . VAL A 1 292 ? -9.450 -6.393 -92.770 1.00 56.19 292 VAL A O 1
ATOM 2324 N N . MET A 1 293 ? -8.416 -4.534 -92.118 1.00 52.31 293 MET A N 1
ATOM 2325 C CA . MET A 1 293 ? -8.590 -3.852 -93.415 1.00 52.31 293 MET A CA 1
ATOM 2326 C C . MET A 1 293 ? -7.485 -4.123 -94.454 1.00 52.31 293 MET A C 1
ATOM 2328 O O . MET A 1 293 ? -7.532 -3.550 -95.539 1.00 52.31 293 MET A O 1
ATOM 2332 N N . HIS A 1 294 ? -6.517 -5.009 -94.184 1.00 50.16 294 HIS A N 1
ATOM 2333 C CA . HIS A 1 294 ? -5.468 -5.364 -95.160 1.00 50.16 294 HIS A CA 1
ATOM 2334 C C . HIS A 1 294 ? -5.477 -6.829 -95.629 1.00 50.16 294 HIS A C 1
ATOM 2336 O O . HIS A 1 294 ? -4.613 -7.231 -96.402 1.00 50.16 294 HIS A O 1
ATOM 2342 N N . ALA A 1 295 ? -6.473 -7.624 -95.221 1.00 49.22 295 ALA A N 1
ATOM 2343 C CA . ALA A 1 295 ? -6.586 -9.046 -95.570 1.00 49.22 295 ALA A CA 1
ATOM 2344 C C . ALA A 1 295 ? -7.880 -9.377 -96.342 1.00 49.22 295 ALA A C 1
ATOM 2346 O O . ALA A 1 295 ? -8.463 -10.444 -96.168 1.00 49.22 295 ALA A O 1
ATOM 2347 N N . GLY A 1 296 ? -8.347 -8.451 -97.186 1.00 50.84 296 GLY A N 1
ATOM 2348 C CA . GLY A 1 296 ? -9.606 -8.581 -97.924 1.00 50.84 296 GLY A CA 1
ATOM 2349 C C . GLY A 1 296 ? -9.580 -7.915 -99.296 1.00 50.84 296 GLY A C 1
ATOM 2350 O O . GLY A 1 296 ? -10.446 -7.106 -99.594 1.00 50.84 296 GLY A O 1
ATOM 2351 N N . SER A 1 297 ? -8.583 -8.216 -100.129 1.00 46.91 297 SER A N 1
ATOM 2352 C CA . SER A 1 297 ? -8.658 -7.943 -101.572 1.00 46.91 297 SER A CA 1
ATOM 2353 C C . SER A 1 297 ? -7.704 -8.865 -102.323 1.00 46.91 297 SER A C 1
ATOM 2355 O O . SER A 1 297 ? -6.614 -8.475 -102.735 1.00 46.91 297 SER A O 1
ATOM 2357 N N . GLY A 1 298 ? -8.118 -10.119 -102.478 1.00 47.41 298 GLY A N 1
ATOM 2358 C CA . GLY A 1 298 ? -7.427 -11.084 -103.316 1.00 47.41 298 GLY A CA 1
ATOM 2359 C C . GLY A 1 298 ? -8.388 -12.136 -103.855 1.00 47.41 298 GLY A C 1
ATOM 2360 O O . GLY A 1 298 ? -8.804 -13.018 -103.112 1.00 47.41 298 GLY A O 1
ATOM 2361 N N . SER A 1 299 ? -8.621 -12.069 -105.170 1.00 42.00 299 SER A N 1
ATOM 2362 C CA . SER A 1 299 ? -8.960 -13.187 -106.067 1.00 42.00 299 SER A CA 1
ATOM 2363 C C . SER A 1 299 ? -10.433 -13.417 -106.460 1.00 42.00 299 SER A C 1
ATOM 2365 O O . SER A 1 299 ? -11.158 -14.192 -105.846 1.00 42.00 299 SER A O 1
ATOM 2367 N N . GLY A 1 300 ? -10.808 -12.844 -107.608 1.00 40.75 300 GLY A N 1
ATOM 2368 C CA . GLY A 1 300 ? -11.396 -13.580 -108.742 1.00 40.75 300 GLY A CA 1
ATOM 2369 C C . GLY A 1 300 ? -10.642 -13.109 -110.001 1.00 40.75 300 GLY A C 1
ATOM 2370 O O . GLY A 1 300 ? -10.517 -11.903 -110.178 1.00 40.75 300 GLY A O 1
ATOM 2371 N N . LYS A 1 301 ? -9.895 -13.928 -110.769 1.00 47.38 301 LYS A N 1
ATOM 2372 C CA . LYS A 1 301 ? -10.356 -14.922 -111.774 1.00 47.38 301 LYS A CA 1
ATOM 2373 C C . LYS A 1 301 ? -11.509 -14.334 -112.607 1.00 47.38 301 LYS A C 1
ATOM 2375 O O . LYS A 1 301 ? -12.497 -13.940 -112.011 1.00 47.38 301 LYS A O 1
ATOM 2380 N N . VAL A 1 302 ? -11.530 -14.247 -113.936 1.00 45.22 302 VAL A N 1
ATOM 2381 C CA . VAL A 1 302 ? -10.887 -14.887 -115.106 1.00 45.22 302 VAL A CA 1
ATOM 2382 C C . VAL A 1 302 ? -11.163 -13.879 -116.266 1.00 45.22 302 VAL A C 1
ATOM 2384 O O . VAL A 1 302 ? -12.087 -13.084 -116.135 1.00 45.22 302 VAL A O 1
ATOM 2387 N N . GLU A 1 303 ? -10.395 -13.705 -117.341 1.00 43.50 303 GLU A N 1
ATOM 2388 C CA . GLU A 1 303 ? -10.452 -14.457 -118.610 1.00 43.50 303 GLU A CA 1
ATOM 2389 C C . GLU A 1 303 ? -10.210 -13.442 -119.752 1.00 43.50 303 GLU A C 1
ATOM 2391 O O . GLU A 1 303 ? -10.700 -12.321 -119.677 1.00 43.50 303 GLU A O 1
ATOM 2396 N N . GLU A 1 304 ? -9.464 -13.871 -120.772 1.00 43.53 304 GLU A N 1
ATOM 2397 C CA . GLU A 1 304 ? -9.546 -13.470 -122.188 1.00 43.53 304 GLU A CA 1
ATOM 2398 C C . GLU A 1 304 ? -9.336 -12.015 -122.672 1.00 43.53 304 GLU A C 1
ATOM 2400 O O . GLU A 1 304 ? -10.146 -11.120 -122.462 1.00 43.53 304 GLU A O 1
ATOM 2405 N N . ALA A 1 305 ? -8.284 -11.828 -123.485 1.00 43.66 305 ALA A N 1
ATOM 2406 C CA . ALA A 1 305 ? -8.349 -11.765 -124.962 1.00 43.66 305 ALA A CA 1
ATOM 2407 C C . ALA A 1 305 ? -7.340 -10.754 -125.543 1.00 43.66 305 ALA A C 1
ATOM 2409 O O . ALA A 1 305 ? -7.339 -9.589 -125.149 1.00 43.66 305 ALA A O 1
ATOM 2410 N N . GLY A 1 306 ? -6.577 -11.190 -126.556 1.00 44.50 306 GLY A N 1
ATOM 2411 C CA . GLY A 1 306 ? -5.903 -10.316 -127.531 1.00 44.50 306 GLY A CA 1
ATOM 2412 C C . GLY A 1 306 ? -4.392 -10.254 -127.425 1.00 44.50 306 GLY A C 1
ATOM 2413 O O . GLY A 1 306 ? -3.902 -9.380 -126.682 1.00 44.50 306 GLY A O 1
#

Secondary structure (DSSP, 8-state):
--HHHHHHHHHHHHHHHHHHHHHHHHHHH--PPTTSS-TT--TTSSHHHHHHHHHHHHHHHHHHHHHHHHHHHHH--S-HHHHHHHHHHHHHHHHHHHHHHHHHHHHHHHHHHHHHHHHHHHHHHHHHHHHS----------------------------------HHHHHHHHHHHHHHHHHHHHHHHHHHHHHHHHHHHHHHHHHHHHHHHHHHHHHHHHHHHHHHHHHHHHHHHHHHHHHHHHHHHHHHHHHHHHHHHIIIIIHHHHHHHHHHHHHHHHHHHHHHHHHGGGS-----------

Solvent-accessible surface area (backbone atoms only — not comparable to full-atom values): 17804 Å² total; per-residue (Å²): 134,61,71,67,61,54,52,52,50,51,53,51,54,52,50,52,54,50,53,50,52,53,53,34,50,52,41,39,66,46,74,57,56,65,80,75,63,63,97,80,60,53,66,67,79,34,76,66,24,49,52,49,51,52,51,53,51,54,50,49,54,50,51,54,51,48,53,53,50,52,52,54,55,67,70,62,80,90,51,72,69,63,46,51,52,51,49,52,52,52,55,50,49,53,54,49,52,57,49,48,54,56,50,36,55,50,14,53,50,43,28,54,49,32,45,54,52,20,55,51,50,38,53,50,52,51,51,50,65,71,65,54,70,94,78,76,93,72,81,73,84,74,93,78,87,82,88,90,80,86,81,85,81,79,87,78,86,82,92,76,89,79,83,93,73,59,73,67,60,56,51,54,54,48,49,54,51,49,52,50,52,49,51,53,53,49,49,54,48,52,52,54,48,50,61,49,47,54,55,50,47,53,51,51,52,52,50,53,49,51,52,49,53,48,51,52,51,53,50,51,50,51,51,51,50,49,51,49,49,49,52,51,47,50,49,56,52,50,57,51,51,54,52,49,52,56,49,52,51,50,50,54,50,50,51,52,51,49,49,46,42,48,59,56,60,45,50,52,53,48,50,48,63,53,46,52,57,51,50,47,52,63,56,48,57,61,56,64,58,63,67,65,76,76,76,79,87,85,88,78,87,85,82,88,87,138

Nearest PDB structures (foldseek):
  3lg7-assembly1_B  TM=7.558E-01  e=1.017E-01  synthetic construct
  1s94-assembly2_B  TM=7.636E-01  e=1.585E-01  Doryteuthis pealeii

pLDDT: mean 75.83, std 17.4, range [32.69, 95.06]

InterPro domains:
  IPR005606 Sec20 [PTHR12825] (3-273)
  IPR056173 Sec20, C-terminal [PF03908] (177-265)

Radius of gyration: 51.17 Å; Cα contacts (8 Å, |Δi|>4): 99; chains: 1; bounding box: 78×48×216 Å

Foldseek 3Di:
DDLVVLVVLLVVLVVLLVVLVVLLVCLLPDADAQPPDPPPDDPCNDPSNVSLVVSVVSLVVSVVSLVVSLVVLVPDPDDPVSSVVSNVSSVVSVVSSVVSVVSSVNSSVSNVVNVVVSPVVNVVVVVVVVPPPPPDPDPDDDDDDDDDDDDPDDDDDDDDDDDDDDPVVVVVVVVVVVVVVVVVVVVVVVVVVVVVVVVVVVVVVVVVVVVVVVVVVVVVVVVVVVVVVVVVVVVVVVVVVVVVVVVVVVVVVVVVVVVCCCVPVVPPVVVVVVVVVVCVCVVVVVVVVVVVVPPPDDDDDDDDDD